Protein AF-A0A7X3UY37-F1 (afdb_monomer_lite)

Foldseek 3Di:
DPPPFDKDWDWDQDPVGTDTDAIARAPADALEWDDDPQWIWGFHADPQLQTKIFTAHSNNDGPDMDGLPPDQDAAPPPCNVCRVVSSNQFSHWYWDDLDDQKIWIGTFFQQKIWIAGVRGHTDDMDRPPPDDGWHWDQDPVRDIDTDADPVPQWHWDTWHWDDDPRQWIKIWTWTARPVVRDIDIWIWIARSVPRDTDDTDPFDWAFDDDDPQWTWTDTPPPGDTDTHDNDDPVVVPD

Radius of gyration: 18.58 Å; chains: 1; bounding box: 57×41×49 Å

pLDDT: mean 72.62, std 16.38, range [35.31, 95.31]

Structure (mmCIF, N/CA/C/O backbone):
data_AF-A0A7X3UY37-F1
#
_entry.id   AF-A0A7X3UY37-F1
#
loop_
_atom_site.group_PDB
_atom_site.id
_atom_site.type_symbol
_atom_site.label_atom_id
_atom_site.label_alt_id
_atom_site.label_comp_id
_atom_site.label_asym_id
_atom_site.label_entity_id
_atom_site.label_seq_id
_atom_site.pdbx_PDB_ins_code
_atom_site.Cartn_x
_atom_site.Cartn_y
_atom_site.Cartn_z
_atom_site.occupancy
_atom_site.B_iso_or_equiv
_atom_site.auth_seq_id
_atom_site.auth_comp_id
_atom_site.auth_asym_id
_atom_site.auth_atom_id
_atom_site.pdbx_PDB_model_num
ATOM 1 N N . MET A 1 1 ? 7.806 24.150 16.903 1.00 39.59 1 MET A N 1
ATOM 2 C CA . MET A 1 1 ? 6.587 24.214 16.072 1.00 39.59 1 MET A CA 1
ATOM 3 C C . MET A 1 1 ? 5.579 23.311 16.736 1.00 39.59 1 MET A C 1
ATOM 5 O O . MET A 1 1 ? 5.854 22.121 16.821 1.00 39.59 1 MET A O 1
ATOM 9 N N . ASP A 1 2 ? 4.496 23.879 17.262 1.00 36.31 2 AS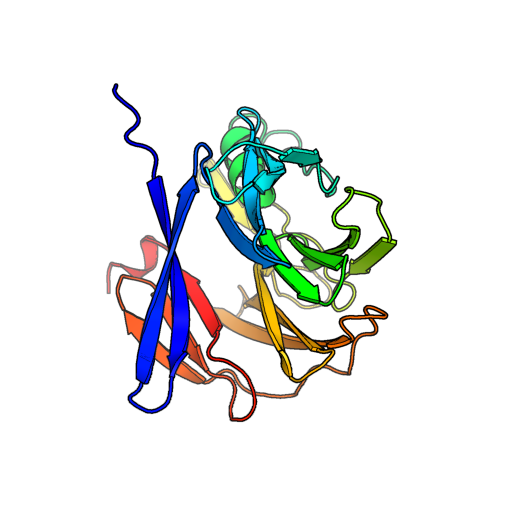P A N 1
ATOM 10 C CA . ASP A 1 2 ? 3.389 23.104 17.819 1.00 36.31 2 ASP A CA 1
ATOM 11 C C . ASP A 1 2 ? 2.799 22.221 16.722 1.00 36.31 2 ASP A C 1
ATOM 13 O O . ASP A 1 2 ? 2.166 22.700 15.779 1.00 36.31 2 ASP A O 1
ATOM 17 N N . ALA A 1 3 ? 3.064 20.921 16.816 1.00 43.22 3 ALA A N 1
ATOM 18 C CA . ALA A 1 3 ? 2.423 19.921 15.988 1.00 43.22 3 ALA A CA 1
ATOM 19 C C . ALA A 1 3 ? 0.993 19.757 16.506 1.00 43.22 3 ALA A C 1
ATOM 21 O O . ALA A 1 3 ? 0.723 18.900 17.343 1.00 43.22 3 ALA A O 1
ATOM 22 N N . ALA A 1 4 ? 0.071 20.605 16.043 1.00 57.66 4 ALA A N 1
ATOM 23 C CA . ALA A 1 4 ? -1.346 20.310 16.188 1.00 57.66 4 ALA A CA 1
ATOM 24 C C . ALA A 1 4 ? -1.568 18.907 15.608 1.00 57.66 4 ALA A C 1
ATOM 26 O O . ALA A 1 4 ? -1.305 18.682 14.422 1.00 57.66 4 ALA A O 1
ATOM 27 N N . ALA A 1 5 ? -1.956 17.956 16.463 1.00 64.00 5 ALA A N 1
ATOM 28 C CA . ALA A 1 5 ? -2.199 16.582 16.052 1.00 64.00 5 ALA A CA 1
ATOM 29 C C . ALA A 1 5 ? -3.138 16.598 14.841 1.00 64.00 5 ALA A C 1
ATOM 31 O O . ALA A 1 5 ? -4.211 17.212 14.879 1.00 64.00 5 ALA A O 1
ATOM 32 N N . ARG A 1 6 ? -2.709 15.970 13.742 1.00 76.44 6 ARG A N 1
ATOM 33 C CA . ARG A 1 6 ? -3.563 15.828 12.562 1.00 76.44 6 ARG A CA 1
ATOM 34 C C . ARG A 1 6 ? -4.739 14.949 12.955 1.00 76.44 6 ARG A C 1
ATOM 36 O O . ARG A 1 6 ? -4.571 14.044 13.762 1.00 76.44 6 ARG A O 1
ATOM 43 N N . LYS A 1 7 ? -5.924 15.219 12.418 1.00 84.38 7 LYS A N 1
ATOM 44 C CA . LYS A 1 7 ? -7.106 14.399 12.686 1.00 84.38 7 LYS A CA 1
ATOM 45 C C . LYS A 1 7 ? -7.543 13.700 11.409 1.00 84.38 7 LYS A C 1
ATOM 47 O O . LYS A 1 7 ? -7.623 14.345 10.366 1.00 84.38 7 LYS A O 1
ATOM 52 N N . THR A 1 8 ? -7.842 12.414 11.516 1.00 83.38 8 THR A N 1
ATOM 53 C CA . THR A 1 8 ? -8.526 11.637 10.477 1.00 83.38 8 THR A CA 1
ATOM 54 C C . THR A 1 8 ? -9.968 11.442 10.908 1.00 83.38 8 THR A C 1
ATOM 56 O O . THR A 1 8 ? -10.198 11.065 12.050 1.00 83.38 8 THR A O 1
ATOM 59 N N . ALA A 1 9 ? -10.933 11.688 10.026 1.00 83.44 9 ALA A N 1
ATOM 60 C CA . ALA A 1 9 ? -12.347 11.472 10.319 1.00 83.44 9 ALA A CA 1
ATOM 61 C C . ALA A 1 9 ? -12.861 10.188 9.658 1.00 83.44 9 ALA A C 1
ATOM 63 O O . ALA A 1 9 ? -12.530 9.903 8.508 1.00 83.44 9 ALA A O 1
ATOM 64 N N . GLU A 1 10 ? -13.675 9.441 10.396 1.00 81.56 10 GLU A N 1
ATOM 65 C CA . GLU A 1 10 ? -14.419 8.282 9.911 1.00 81.56 10 GLU A CA 1
ATOM 66 C C . GLU A 1 10 ? -15.838 8.703 9.537 1.00 81.56 10 GLU A C 1
ATOM 68 O O . GLU A 1 10 ? -16.490 9.453 10.272 1.00 81.56 10 GLU A O 1
ATOM 73 N N . PHE A 1 11 ? -16.309 8.186 8.404 1.00 83.12 11 PHE A N 1
ATOM 74 C CA . PHE A 1 11 ? -17.665 8.381 7.915 1.00 83.12 11 PHE A CA 1
ATOM 75 C C . PHE A 1 11 ? -18.288 7.028 7.582 1.00 83.12 11 PHE A C 1
ATOM 77 O O . PHE A 1 11 ? -17.604 6.144 7.064 1.00 83.12 11 PHE A O 1
ATOM 84 N N . ALA A 1 12 ? -19.584 6.893 7.839 1.00 78.56 12 ALA A N 1
ATOM 85 C CA . ALA A 1 12 ? -20.383 5.732 7.471 1.00 78.56 12 ALA A CA 1
ATOM 86 C C . ALA A 1 12 ? -21.484 6.147 6.491 1.00 78.56 12 ALA A C 1
ATOM 88 O O . ALA A 1 12 ? -21.872 7.313 6.438 1.00 78.56 12 ALA A O 1
ATOM 89 N N . LEU A 1 13 ? -21.978 5.200 5.696 1.00 78.62 13 LEU A N 1
ATOM 90 C CA . LEU A 1 13 ? -23.147 5.428 4.852 1.00 78.62 13 LEU A CA 1
ATOM 91 C C . LEU A 1 13 ? -24.415 5.178 5.684 1.00 78.62 13 LEU A C 1
ATOM 93 O O . LEU A 1 13 ? -24.677 4.038 6.062 1.00 78.62 13 LEU A O 1
ATOM 97 N N . GLY A 1 14 ? -25.161 6.240 5.977 1.00 81.56 14 GLY A N 1
ATOM 98 C CA . GLY A 1 14 ? -26.494 6.210 6.578 1.00 81.56 14 GLY A CA 1
ATOM 99 C C . GLY A 1 14 ? -27.611 6.285 5.531 1.00 81.56 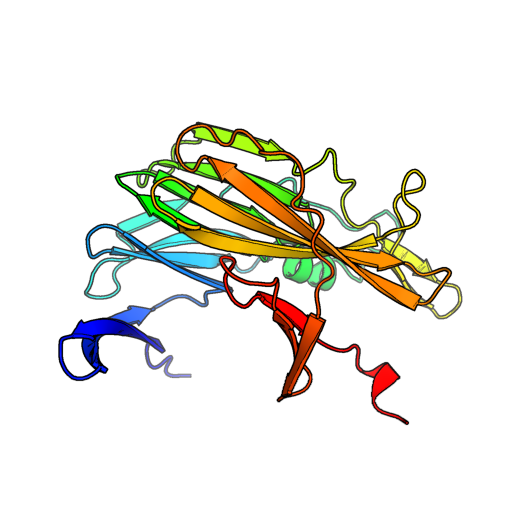14 GLY A C 1
ATOM 100 O O . GLY A 1 14 ? -27.356 6.270 4.324 1.00 81.56 14 GLY A O 1
ATOM 101 N N . GLU A 1 15 ? -28.862 6.374 5.990 1.00 85.94 15 GLU A N 1
ATOM 102 C CA . GLU A 1 15 ? -30.048 6.405 5.114 1.00 85.94 15 GLU A CA 1
ATOM 103 C C . GLU A 1 15 ? -30.097 7.660 4.227 1.00 85.94 15 GLU A C 1
ATOM 105 O O . GLU A 1 15 ? -30.518 7.588 3.072 1.00 85.94 15 GLU A O 1
ATOM 110 N N . GLU A 1 16 ? -29.628 8.801 4.742 1.00 86.88 16 GLU A N 1
ATOM 111 C CA . GLU A 1 16 ? -29.648 10.091 4.037 1.00 86.88 16 GLU A CA 1
ATOM 112 C C . GLU A 1 16 ? -28.309 10.447 3.364 1.00 86.88 16 GLU A C 1
ATOM 114 O O . GLU A 1 16 ? -28.210 11.462 2.669 1.00 86.88 16 GLU A O 1
ATOM 119 N N . GLY A 1 17 ? -27.270 9.620 3.526 1.00 85.88 17 GLY A N 1
ATOM 120 C CA . GLY A 1 17 ? -25.960 9.832 2.908 1.00 85.88 17 GLY A CA 1
ATOM 121 C C . GLY A 1 17 ? -24.779 9.526 3.825 1.00 85.88 17 GLY A C 1
ATOM 122 O O . GLY A 1 17 ? -24.854 8.676 4.702 1.00 85.88 17 GLY A O 1
ATOM 123 N N . LEU A 1 18 ? -23.643 10.185 3.580 1.00 84.06 18 LEU A N 1
ATOM 124 C CA . LEU A 1 18 ? -22.434 10.033 4.396 1.00 84.06 18 LEU A CA 1
ATOM 125 C C . LEU A 1 18 ? -22.587 10.770 5.730 1.00 84.06 18 LEU A C 1
ATOM 127 O O . LEU A 1 18 ? -22.703 11.995 5.758 1.00 84.06 18 LEU A O 1
ATOM 131 N N . GLU A 1 19 ? -22.513 10.027 6.825 1.00 85.88 19 GLU A N 1
ATOM 132 C CA . GLU A 1 19 ? -22.625 10.529 8.189 1.00 85.88 19 GLU A CA 1
ATOM 133 C C . GLU A 1 19 ? -21.270 10.489 8.889 1.00 85.88 19 GLU A C 1
ATOM 135 O O . GLU A 1 19 ? -20.496 9.539 8.753 1.00 85.88 19 GLU A O 1
ATOM 140 N N . PHE A 1 20 ? -20.971 11.543 9.645 1.00 88.75 20 PHE A N 1
ATOM 141 C CA . PHE A 1 20 ? -19.779 11.589 10.480 1.00 88.75 20 PHE A CA 1
ATOM 142 C C . PHE A 1 20 ? -19.915 10.610 11.648 1.00 88.75 20 PHE A C 1
ATOM 144 O O . PHE A 1 20 ? -20.880 10.687 12.405 1.00 88.75 20 PHE A O 1
ATOM 151 N N . VAL A 1 21 ? -18.913 9.749 11.830 1.00 87.88 21 VAL A N 1
ATOM 152 C CA . VAL A 1 21 ? -18.865 8.795 12.946 1.00 87.88 21 VAL A CA 1
ATOM 153 C C . VAL A 1 21 ? -17.992 9.347 14.068 1.00 87.88 21 VAL A C 1
ATOM 155 O O . VAL A 1 21 ? -18.463 9.550 15.185 1.00 87.88 21 VAL A O 1
ATOM 158 N N . ARG A 1 22 ? -16.707 9.602 13.785 1.00 86.88 22 ARG A N 1
ATOM 159 C CA . ARG A 1 22 ? -15.723 10.066 14.781 1.00 86.88 22 ARG A CA 1
ATOM 160 C C . ARG A 1 22 ? -14.450 10.614 14.144 1.00 86.88 22 ARG A C 1
ATOM 162 O O . ARG A 1 22 ? -14.293 10.623 12.926 1.00 86.88 22 ARG A O 1
ATOM 169 N N . SER A 1 23 ? -13.519 11.088 14.974 1.00 88.62 23 SER A N 1
ATOM 170 C CA . SER A 1 23 ? -12.185 11.526 14.549 1.00 88.62 23 SER A CA 1
ATOM 171 C C . SER A 1 23 ? -11.080 10.915 15.401 1.00 88.62 23 SER A C 1
ATOM 173 O O . SER A 1 23 ? -11.177 10.913 16.621 1.00 88.62 23 SER A O 1
ATOM 175 N N . PHE A 1 24 ? -10.001 10.508 14.743 1.00 87.06 24 PHE A N 1
ATOM 176 C CA . PHE A 1 24 ? -8.791 9.947 15.326 1.00 87.06 24 PHE A CA 1
ATOM 177 C C . PHE A 1 24 ? -7.679 10.997 15.338 1.00 87.06 24 PHE A C 1
ATOM 179 O O . PHE A 1 24 ? -7.336 11.525 14.272 1.00 87.06 24 PHE A O 1
ATOM 186 N N . PRO A 1 25 ? -7.083 11.314 16.495 1.00 89.81 25 PRO A N 1
ATOM 187 C CA . PRO A 1 25 ? -5.817 12.028 16.548 1.00 89.81 25 PRO A CA 1
ATOM 188 C C . PRO A 1 25 ? -4.705 11.152 15.954 1.00 89.81 25 PRO A C 1
ATOM 190 O O . PRO A 1 25 ? -4.548 9.992 16.316 1.00 89.81 25 PRO A O 1
ATOM 193 N N . VAL A 1 26 ? -3.917 11.704 15.036 1.00 86.06 26 VAL A N 1
ATOM 194 C CA . VAL A 1 26 ? -2.823 11.000 14.364 1.00 86.06 26 VAL A CA 1
ATOM 195 C C . VAL A 1 26 ? -1.505 11.684 14.732 1.00 86.06 26 VAL A C 1
ATOM 197 O O . VAL A 1 26 ? -1.210 12.768 14.213 1.00 86.06 26 VAL A O 1
ATOM 200 N N . PRO A 1 27 ? -0.694 11.081 15.624 1.00 84.38 27 PRO A N 1
ATOM 201 C CA . PRO A 1 27 ? 0.573 11.665 16.064 1.00 84.38 27 PRO A CA 1
ATOM 202 C C . PRO A 1 27 ? 1.712 11.458 15.052 1.00 84.38 27 PRO A C 1
ATOM 204 O O . PRO A 1 27 ? 2.803 11.994 15.232 1.00 84.38 27 PRO A O 1
ATOM 207 N N . VAL A 1 28 ? 1.475 10.680 13.990 1.00 84.38 28 VAL A N 1
ATOM 208 C CA . VAL A 1 28 ? 2.471 10.299 12.980 1.00 84.38 28 VAL A CA 1
ATOM 209 C C . VAL A 1 28 ? 2.103 10.813 11.590 1.00 84.38 28 VAL A C 1
ATOM 211 O O . VAL A 1 28 ? 0.938 11.028 11.260 1.00 84.38 28 VAL A O 1
ATOM 214 N N . TYR A 1 29 ? 3.109 11.000 10.736 1.00 82.19 29 TYR A N 1
ATOM 215 C CA . TYR A 1 29 ? 2.870 11.250 9.318 1.00 82.19 29 TYR A CA 1
ATOM 216 C C . TYR A 1 29 ? 2.629 9.917 8.597 1.00 82.19 29 TYR A C 1
ATOM 218 O O . TYR A 1 29 ? 3.516 9.066 8.554 1.00 82.19 29 TYR A O 1
ATOM 226 N N . GLY A 1 30 ? 1.436 9.749 8.028 1.00 81.62 30 GLY A N 1
ATOM 227 C CA . GLY A 1 30 ? 1.063 8.587 7.222 1.00 81.62 30 GLY A CA 1
ATOM 228 C C . GLY A 1 30 ? 1.176 8.845 5.720 1.00 81.62 30 GLY A C 1
ATOM 229 O O . GLY A 1 30 ? 0.916 9.954 5.250 1.00 81.62 30 GLY A O 1
ATOM 230 N N . SER A 1 31 ? 1.548 7.807 4.978 1.00 81.38 31 SER A N 1
ATOM 231 C CA . SER A 1 31 ? 1.369 7.705 3.526 1.00 81.38 31 SER A CA 1
ATOM 232 C C . SER A 1 31 ? -0.002 7.136 3.156 1.00 81.38 31 SER A C 1
ATOM 234 O O . SER A 1 31 ? -0.581 7.586 2.172 1.00 81.38 31 SER A O 1
ATOM 236 N N . ASP A 1 32 ? -0.537 6.233 3.982 1.00 88.12 32 ASP A N 1
ATOM 237 C CA . ASP A 1 32 ? -1.862 5.641 3.809 1.00 88.12 32 ASP A CA 1
ATOM 238 C C . ASP A 1 32 ? -2.445 5.170 5.154 1.00 88.12 32 ASP A C 1
ATOM 240 O O . ASP A 1 32 ? -1.719 5.104 6.156 1.00 88.12 32 ASP A O 1
ATOM 244 N N . MET A 1 33 ? -3.746 4.872 5.200 1.00 91.25 33 MET A N 1
ATOM 245 C CA . MET A 1 33 ? -4.435 4.436 6.418 1.00 91.25 33 MET A CA 1
ATOM 246 C C . MET A 1 33 ? -5.690 3.595 6.158 1.00 91.25 33 MET A C 1
ATOM 248 O O . MET A 1 33 ? -6.371 3.766 5.152 1.00 91.25 33 MET A O 1
ATOM 252 N N . CYS A 1 34 ? -6.044 2.743 7.120 1.00 90.38 34 CYS A N 1
ATOM 253 C CA . CYS A 1 34 ? -7.314 2.017 7.143 1.00 90.38 34 CYS A CA 1
ATOM 254 C C . CYS A 1 34 ? -7.839 1.851 8.576 1.00 90.38 34 CYS A C 1
ATOM 256 O O . CYS A 1 34 ? -7.112 2.069 9.546 1.00 90.38 34 CYS A O 1
ATOM 258 N N . LEU A 1 35 ? -9.112 1.478 8.709 1.00 88.94 35 LEU A N 1
ATOM 259 C CA . LEU A 1 35 ? -9.764 1.231 9.995 1.00 88.94 35 LEU A CA 1
ATOM 260 C C . LEU A 1 35 ? -10.018 -0.267 10.182 1.00 88.94 35 LEU A C 1
ATOM 262 O O . LEU A 1 35 ? -10.554 -0.913 9.283 1.00 88.94 35 LEU A O 1
ATOM 266 N N . SER A 1 36 ? -9.644 -0.799 11.347 1.00 87.06 36 SER A N 1
ATOM 267 C CA . SER A 1 36 ? -9.874 -2.195 11.742 1.00 87.06 36 SER A CA 1
ATOM 268 C C . SER A 1 36 ? -10.356 -2.232 13.184 1.00 87.06 36 SER A C 1
ATOM 270 O O . SER A 1 36 ? -9.619 -1.817 14.076 1.00 87.06 36 SER A O 1
ATOM 272 N N . ASP A 1 37 ? -11.576 -2.710 13.423 1.00 84.06 37 ASP A N 1
ATOM 273 C CA . ASP A 1 37 ? -12.144 -2.907 14.767 1.00 84.06 37 ASP A CA 1
ATOM 274 C C . ASP A 1 37 ? -11.979 -1.694 15.703 1.00 84.06 37 ASP A C 1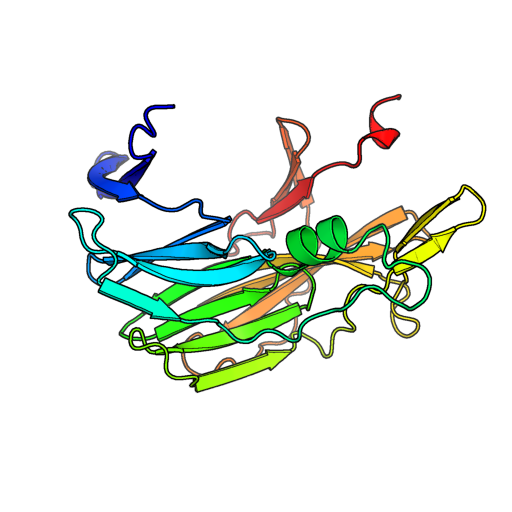
ATOM 276 O O . ASP A 1 37 ? -11.534 -1.803 16.845 1.00 84.06 37 ASP A O 1
ATOM 280 N N . GLY A 1 38 ? -12.287 -0.502 15.187 1.00 83.44 38 GLY A N 1
ATOM 281 C CA . GLY A 1 38 ? -12.175 0.759 15.929 1.00 83.44 38 GLY A CA 1
ATOM 282 C C . GLY A 1 38 ? -10.752 1.278 16.133 1.00 83.44 38 GLY A C 1
ATOM 283 O O . GLY A 1 38 ? -10.564 2.310 16.767 1.00 83.44 38 GLY A O 1
ATOM 284 N N . ARG A 1 39 ? -9.746 0.617 15.562 1.00 90.62 39 ARG A N 1
ATOM 285 C CA . ARG A 1 39 ? -8.355 1.073 15.563 1.00 90.62 39 ARG A CA 1
ATOM 286 C C . ARG A 1 39 ? -7.999 1.685 14.222 1.00 90.62 39 ARG A C 1
ATOM 288 O O . ARG A 1 39 ? -8.362 1.158 13.168 1.00 90.62 39 ARG A O 1
ATOM 295 N N . LEU A 1 40 ? -7.232 2.769 14.268 1.00 92.88 40 LEU A N 1
ATOM 296 C CA . LEU A 1 40 ? -6.671 3.379 13.071 1.00 92.88 40 LEU A CA 1
ATOM 297 C C . LEU A 1 40 ? -5.306 2.761 12.780 1.00 92.88 40 LEU A C 1
ATOM 299 O O . LEU A 1 40 ? -4.379 2.856 13.584 1.00 92.88 40 LEU A O 1
ATOM 303 N N . VAL A 1 41 ? -5.174 2.148 11.612 1.00 94.56 41 VAL A N 1
ATOM 304 C CA . VAL A 1 41 ? -3.905 1.642 11.097 1.00 94.56 41 VAL A CA 1
ATOM 305 C C . VAL A 1 41 ? -3.332 2.684 10.152 1.00 94.56 41 VAL A C 1
ATOM 307 O O . VAL A 1 41 ? -3.993 3.093 9.202 1.00 94.56 41 VAL A O 1
ATOM 310 N N . VAL A 1 42 ? -2.098 3.110 10.399 1.00 93.25 42 VAL A N 1
ATOM 311 C CA . VAL A 1 42 ? -1.392 4.104 9.589 1.00 93.25 42 VAL A CA 1
ATOM 312 C C . VAL A 1 42 ? -0.099 3.501 9.070 1.00 93.25 42 VAL A C 1
ATOM 314 O O . VAL A 1 42 ? 0.749 3.071 9.851 1.00 93.25 42 VAL A O 1
ATOM 317 N N . LEU A 1 43 ? 0.088 3.517 7.753 1.00 92.62 43 LEU A N 1
ATOM 318 C CA . LEU A 1 43 ? 1.375 3.225 7.136 1.00 92.62 43 LEU A CA 1
ATOM 319 C C . LEU A 1 43 ? 2.166 4.525 7.018 1.00 92.62 43 LEU A C 1
ATOM 321 O O . LEU A 1 43 ? 1.903 5.349 6.140 1.00 92.62 43 LEU A O 1
ATOM 325 N N . GLY A 1 44 ? 3.117 4.724 7.921 1.00 88.75 44 GLY A N 1
ATOM 326 C CA . GLY A 1 44 ? 4.017 5.869 7.942 1.00 88.75 44 GLY A CA 1
ATOM 327 C C . GLY A 1 44 ? 5.441 5.513 7.528 1.00 88.75 44 GLY A C 1
ATOM 328 O O . GLY A 1 44 ? 5.721 4.436 7.005 1.00 88.75 44 GLY A O 1
ATOM 329 N N . GLN A 1 45 ? 6.350 6.447 7.790 1.00 82.94 45 GLN A N 1
ATOM 330 C CA . GLN A 1 45 ? 7.789 6.266 7.627 1.00 82.94 45 GLN A CA 1
ATOM 331 C C . GLN A 1 45 ? 8.499 6.791 8.870 1.00 82.94 45 GLN A C 1
ATOM 333 O O . GLN A 1 45 ? 8.131 7.844 9.400 1.00 82.94 45 GLN A O 1
ATOM 338 N N . VAL A 1 46 ? 9.535 6.085 9.313 1.00 82.75 46 VAL A N 1
ATOM 339 C CA . VAL A 1 46 ? 10.494 6.628 10.283 1.00 82.75 46 VAL A CA 1
ATOM 340 C C . VAL A 1 46 ? 11.519 7.527 9.574 1.00 82.75 46 VAL A C 1
ATOM 342 O O . VAL A 1 46 ? 11.523 7.656 8.350 1.00 82.75 46 VAL A O 1
ATOM 345 N N . SER A 1 47 ? 12.384 8.198 10.338 1.00 76.44 47 SER A N 1
ATOM 346 C CA . SER A 1 47 ? 13.284 9.248 9.831 1.00 76.44 47 SER A CA 1
ATOM 347 C C . SER A 1 47 ? 14.273 8.792 8.753 1.00 76.44 47 SER A C 1
ATOM 349 O O . SER A 1 47 ? 14.704 9.616 7.949 1.00 76.44 47 SER A O 1
ATOM 351 N N . ASP A 1 48 ? 14.622 7.505 8.713 1.00 73.81 48 ASP A N 1
ATOM 352 C CA . ASP A 1 48 ? 15.502 6.924 7.693 1.00 73.81 48 ASP A CA 1
ATOM 353 C C . ASP A 1 48 ? 14.758 6.513 6.404 1.00 73.81 48 ASP A C 1
ATOM 355 O O . ASP A 1 48 ? 15.373 6.006 5.465 1.00 73.81 48 ASP A O 1
ATOM 359 N N . GLY A 1 49 ? 13.444 6.761 6.337 1.00 75.69 49 GLY A N 1
ATOM 360 C CA . GLY A 1 49 ? 12.572 6.415 5.214 1.00 75.69 49 GLY A CA 1
ATOM 361 C C . GLY A 1 49 ? 12.043 4.981 5.244 1.00 75.69 49 GLY A C 1
ATOM 362 O O . GLY A 1 49 ? 11.299 4.600 4.340 1.00 75.69 49 GLY A O 1
ATOM 363 N N . THR A 1 50 ? 12.385 4.190 6.264 1.00 82.12 50 THR A N 1
ATOM 364 C CA . THR A 1 50 ? 11.855 2.833 6.429 1.00 82.12 50 THR A CA 1
ATOM 365 C C . THR A 1 50 ? 10.339 2.893 6.667 1.00 82.12 50 THR A C 1
ATOM 367 O O . THR A 1 50 ? 9.892 3.655 7.534 1.00 82.12 50 THR A O 1
ATOM 370 N N . PRO A 1 51 ? 9.528 2.127 5.908 1.00 87.38 51 PRO A N 1
ATOM 371 C CA . PRO A 1 51 ? 8.090 2.063 6.132 1.00 87.38 51 PRO A CA 1
ATOM 372 C C . PRO A 1 51 ? 7.803 1.474 7.512 1.00 87.38 51 PRO A C 1
ATOM 374 O O . PRO A 1 51 ? 8.411 0.483 7.903 1.00 87.38 51 PRO A O 1
ATOM 377 N N . GLN A 1 52 ? 6.847 2.054 8.229 1.00 92.31 52 GLN A N 1
ATOM 378 C CA . GLN A 1 52 ? 6.440 1.594 9.553 1.00 92.31 52 GLN A CA 1
ATOM 379 C C . GLN A 1 52 ? 4.919 1.582 9.637 1.00 92.31 52 GLN A C 1
ATOM 381 O O . GLN A 1 52 ? 4.259 2.563 9.294 1.00 92.31 52 GLN A O 1
ATOM 386 N N . VAL A 1 53 ? 4.358 0.480 10.118 1.00 94.88 53 VAL A N 1
ATOM 387 C CA . VAL A 1 53 ? 2.934 0.377 10.434 1.00 94.88 53 VAL A CA 1
ATOM 388 C C . VAL A 1 53 ? 2.731 0.823 11.868 1.00 94.88 53 VAL A C 1
ATOM 390 O O . VAL A 1 53 ? 3.424 0.341 12.760 1.00 94.88 53 VAL A O 1
ATOM 393 N N . TYR A 1 54 ? 1.767 1.705 12.094 1.00 94.88 54 TYR A N 1
ATOM 394 C CA . TYR A 1 54 ? 1.319 2.135 13.412 1.00 94.88 54 TYR A CA 1
ATOM 395 C C . TYR A 1 54 ? -0.138 1.731 13.592 1.00 94.88 54 TYR A C 1
ATOM 397 O O . TYR A 1 54 ? -0.969 2.030 12.740 1.00 94.88 54 TYR A O 1
ATOM 405 N N . ILE A 1 55 ? -0.451 1.074 14.704 1.00 95.06 55 ILE A N 1
ATOM 406 C CA . ILE A 1 55 ? -1.824 0.788 15.119 1.00 95.06 55 ILE A CA 1
ATOM 407 C C . ILE A 1 55 ? -2.131 1.714 16.284 1.00 95.06 55 ILE A C 1
ATOM 409 O O . ILE A 1 55 ? -1.470 1.650 17.324 1.00 95.06 55 ILE A O 1
ATOM 413 N N . LEU A 1 56 ? -3.105 2.591 16.075 1.00 93.88 56 LEU A N 1
ATOM 414 C CA . LEU A 1 56 ? -3.476 3.654 16.992 1.00 93.88 56 LEU A CA 1
ATOM 415 C C . LEU A 1 56 ? -4.800 3.332 17.688 1.00 93.88 56 LEU A C 1
ATOM 417 O O . LEU A 1 56 ? -5.708 2.759 17.076 1.00 93.88 56 LEU A O 1
ATOM 421 N N . SER A 1 57 ? -4.909 3.724 18.956 1.00 92.38 57 SER A N 1
ATOM 422 C CA . SER A 1 57 ? -6.187 3.768 19.667 1.00 92.38 57 SER A CA 1
ATOM 423 C C . SER A 1 57 ? -7.076 4.899 19.137 1.00 92.38 57 SER A C 1
ATOM 425 O O . SER A 1 57 ? -6.644 5.728 18.330 1.00 92.38 57 SER A O 1
ATOM 427 N N . GLU A 1 58 ? -8.319 4.962 19.609 1.00 88.88 58 GLU A N 1
ATOM 428 C CA . GLU A 1 58 ? -9.251 6.047 19.273 1.00 88.88 58 GLU A CA 1
ATOM 429 C C . GLU A 1 58 ? -8.753 7.411 19.775 1.00 88.88 58 GLU A C 1
ATOM 431 O O . GLU A 1 58 ? -8.973 8.442 19.140 1.00 88.88 58 GLU A O 1
ATOM 436 N N . GLU A 1 59 ? -7.998 7.411 20.872 1.00 90.31 59 GLU A N 1
ATOM 437 C CA . GLU A 1 59 ? -7.355 8.581 21.471 1.00 90.31 59 GLU A CA 1
ATOM 438 C C . GLU A 1 59 ? -6.063 8.989 20.741 1.00 90.31 59 GLU A C 1
ATOM 440 O O . GLU A 1 59 ? -5.481 10.033 21.042 1.00 90.31 59 GLU A O 1
ATOM 445 N N . GLY A 1 60 ? -5.623 8.196 19.759 1.00 88.94 60 GLY A N 1
ATOM 446 C CA . GLY A 1 60 ? -4.411 8.440 18.984 1.00 88.94 60 GLY A CA 1
ATOM 447 C C . GLY A 1 60 ? -3.128 7.934 19.640 1.00 88.94 60 GLY A C 1
ATOM 448 O O . GLY A 1 60 ? -2.039 8.313 19.207 1.00 88.94 60 GLY A O 1
ATOM 449 N N . GLU A 1 61 ? -3.219 7.086 20.667 1.00 92.44 61 GLU A N 1
ATOM 450 C CA . GLU A 1 61 ? -2.043 6.459 21.270 1.00 92.44 61 GLU A CA 1
ATOM 451 C C . GLU A 1 61 ? -1.520 5.327 20.382 1.00 92.44 61 GLU A C 1
ATOM 453 O O . GLU A 1 61 ? -2.292 4.521 19.864 1.00 92.44 61 GLU A O 1
ATOM 458 N N . VAL A 1 62 ? -0.197 5.235 20.214 1.00 93.38 62 VAL A N 1
ATOM 459 C CA . VAL A 1 62 ? 0.420 4.116 19.488 1.00 93.38 62 VAL A CA 1
ATOM 460 C C . VAL A 1 62 ? 0.343 2.864 20.358 1.00 93.38 62 VAL A C 1
ATOM 462 O O . VAL A 1 62 ? 1.152 2.681 21.264 1.00 93.38 62 VAL A O 1
ATOM 465 N N . ILE A 1 63 ? -0.605 1.981 20.048 1.00 94.56 63 ILE A N 1
ATOM 466 C CA . ILE A 1 63 ? -0.758 0.677 20.708 1.00 94.56 63 ILE A CA 1
ATOM 467 C C . ILE A 1 63 ? 0.390 -0.244 20.292 1.00 94.56 63 ILE A C 1
ATOM 469 O O . ILE A 1 63 ? 0.951 -0.985 21.099 1.00 94.56 63 ILE A O 1
ATOM 473 N N . ARG A 1 64 ? 0.722 -0.222 18.999 1.00 93.75 64 ARG A N 1
ATOM 474 C CA . ARG A 1 64 ? 1.730 -1.094 18.403 1.00 93.75 64 ARG A CA 1
ATOM 475 C C . ARG A 1 64 ? 2.329 -0.448 17.169 1.00 93.75 64 ARG A C 1
ATOM 477 O O . ARG A 1 64 ? 1.675 0.330 16.476 1.00 93.75 64 ARG A O 1
ATOM 484 N N . SER A 1 65 ? 3.562 -0.830 16.861 1.00 94.75 65 SER A N 1
ATOM 485 C CA . SER A 1 65 ? 4.129 -0.587 15.543 1.00 94.75 65 SER A CA 1
ATOM 486 C C . SER A 1 65 ? 5.029 -1.736 15.101 1.00 94.75 65 SER A C 1
ATOM 488 O O . SER A 1 65 ? 5.595 -2.427 15.949 1.00 94.75 65 SER A O 1
ATOM 490 N N . PHE A 1 66 ? 5.143 -1.949 13.794 1.00 95.31 66 PHE A N 1
ATOM 491 C CA . PHE A 1 66 ? 6.052 -2.935 13.210 1.00 95.31 66 PHE A CA 1
ATOM 492 C C . PHE A 1 66 ? 6.519 -2.511 11.810 1.00 95.31 66 PHE A C 1
ATOM 494 O O . PHE A 1 66 ? 5.824 -1.781 11.100 1.00 95.31 66 PHE A O 1
ATOM 501 N N . GLU A 1 67 ? 7.706 -2.975 11.417 1.00 93.00 67 GLU A N 1
ATOM 502 C CA . GLU A 1 67 ? 8.238 -2.793 10.064 1.00 93.00 67 GLU A CA 1
ATOM 503 C C . GLU A 1 67 ? 7.658 -3.901 9.161 1.00 93.00 67 GLU A C 1
ATOM 505 O O . GLU A 1 67 ? 7.810 -5.080 9.485 1.00 93.00 67 GLU A O 1
ATOM 510 N N . PRO A 1 68 ? 7.029 -3.586 8.011 1.00 90.19 68 PRO A N 1
ATOM 511 C CA . PRO A 1 68 ? 6.518 -4.600 7.083 1.00 90.19 68 PRO A CA 1
ATOM 512 C C . PRO A 1 68 ? 7.647 -5.353 6.350 1.00 90.19 68 PRO A C 1
ATOM 514 O O . PRO A 1 68 ? 7.402 -6.309 5.616 1.00 90.19 68 PRO A O 1
ATOM 517 N N . GLY A 1 69 ? 8.899 -4.921 6.523 1.00 85.81 69 GLY A N 1
ATOM 518 C CA . GLY A 1 69 ? 10.109 -5.623 6.100 1.00 85.81 69 GLY A CA 1
ATOM 519 C C . GLY A 1 69 ? 10.312 -5.698 4.590 1.00 85.81 69 GLY A C 1
ATOM 520 O O . GLY A 1 69 ? 10.958 -6.640 4.123 1.00 85.81 69 GLY A O 1
ATOM 521 N N . PHE A 1 70 ? 9.716 -4.786 3.812 1.00 81.12 70 PHE A N 1
ATOM 522 C CA . PHE A 1 70 ? 9.905 -4.769 2.362 1.00 81.12 70 PHE A CA 1
ATOM 523 C C . PHE A 1 70 ? 11.399 -4.733 2.009 1.00 81.12 70 PHE A C 1
ATOM 525 O O . PHE A 1 70 ? 12.171 -4.073 2.712 1.00 81.12 70 PHE A O 1
ATOM 532 N N . PRO A 1 71 ? 11.824 -5.409 0.925 1.00 74.00 71 PRO A N 1
ATOM 533 C CA . PRO A 1 71 ? 13.211 -5.375 0.487 1.00 74.00 71 PRO A CA 1
ATOM 534 C C . PRO A 1 71 ? 13.715 -3.936 0.374 1.00 74.00 71 PRO A C 1
ATOM 536 O O . PRO A 1 71 ? 13.191 -3.135 -0.405 1.00 74.00 71 PRO A O 1
ATOM 539 N N . ARG A 1 72 ? 14.743 -3.599 1.160 1.00 68.25 72 ARG A N 1
ATOM 540 C CA . ARG A 1 72 ? 15.379 -2.285 1.070 1.00 68.25 72 ARG A CA 1
ATOM 541 C C . ARG A 1 72 ? 16.078 -2.184 -0.276 1.00 68.25 72 ARG A C 1
ATOM 543 O O . ARG A 1 72 ? 17.049 -2.894 -0.533 1.00 68.25 72 ARG A O 1
ATOM 550 N N . GLN A 1 73 ? 15.611 -1.275 -1.122 1.00 64.94 73 GLN A N 1
ATOM 551 C CA . GLN A 1 73 ? 16.351 -0.906 -2.317 1.00 64.94 73 GLN A CA 1
ATOM 552 C C . GLN A 1 73 ? 17.367 0.167 -1.973 1.00 64.94 73 GLN A C 1
ATOM 554 O O . GLN A 1 73 ? 17.038 1.339 -1.783 1.00 64.94 73 GLN A O 1
ATOM 559 N N . LEU A 1 74 ? 18.623 -0.258 -1.877 1.00 67.25 74 LEU A N 1
ATOM 560 C CA . LEU A 1 74 ? 19.732 0.676 -1.830 1.00 67.25 74 LEU A CA 1
ATOM 561 C C . LEU A 1 74 ? 19.892 1.334 -3.205 1.00 67.25 74 LEU A C 1
ATOM 563 O O . LEU A 1 74 ? 19.673 0.673 -4.226 1.00 67.25 74 LEU A O 1
ATOM 567 N N . PRO A 1 75 ? 20.296 2.616 -3.254 1.00 68.06 75 PRO A N 1
ATOM 568 C CA . PRO A 1 75 ? 20.692 3.223 -4.511 1.00 68.06 75 PRO A CA 1
ATOM 569 C C . PRO A 1 75 ? 21.765 2.349 -5.181 1.00 68.06 75 PRO A C 1
ATOM 571 O O . PRO A 1 75 ? 22.697 1.902 -4.502 1.00 68.06 75 PRO A O 1
ATOM 574 N N . PRO A 1 76 ? 21.666 2.106 -6.498 1.00 69.69 76 PRO A N 1
ATOM 575 C CA . PRO A 1 76 ? 22.745 1.478 -7.246 1.00 69.69 76 PRO A CA 1
ATOM 576 C C . PRO A 1 76 ? 24.072 2.215 -7.033 1.00 69.69 76 PRO A C 1
ATOM 578 O O . PRO A 1 76 ? 24.089 3.424 -6.783 1.00 69.69 76 PRO A O 1
ATOM 581 N N . ARG A 1 77 ? 25.192 1.493 -7.168 1.00 71.12 77 ARG A N 1
ATOM 582 C CA . ARG A 1 77 ? 26.534 2.090 -7.065 1.00 71.12 77 ARG A CA 1
ATOM 583 C C . ARG A 1 77 ? 26.656 3.309 -7.984 1.00 71.12 77 ARG A C 1
ATOM 585 O O . ARG A 1 77 ? 26.308 3.229 -9.161 1.00 71.12 77 ARG A O 1
ATOM 592 N N . GLY A 1 78 ? 27.166 4.417 -7.455 1.00 70.19 78 GLY A N 1
ATOM 593 C CA . GLY A 1 78 ? 27.293 5.693 -8.169 1.00 70.19 78 GLY A CA 1
ATOM 594 C C . GLY A 1 78 ? 26.061 6.604 -8.087 1.00 70.19 78 GLY A C 1
ATOM 595 O O . GLY A 1 78 ? 26.095 7.719 -8.615 1.00 70.19 78 GLY A O 1
ATOM 596 N N . LEU A 1 79 ? 24.984 6.166 -7.423 1.00 74.56 79 LEU A N 1
ATOM 597 C CA . LEU A 1 79 ? 23.772 6.950 -7.161 1.00 74.56 79 LEU A CA 1
ATOM 598 C C . LEU A 1 79 ? 23.553 7.247 -5.667 1.00 74.56 79 LEU A C 1
ATOM 600 O O . LEU A 1 79 ? 22.469 7.679 -5.277 1.00 74.56 79 LEU A O 1
ATOM 604 N N . GLU A 1 80 ? 24.571 7.087 -4.820 1.00 81.00 80 GLU A N 1
ATOM 605 C CA . GLU A 1 80 ? 24.485 7.254 -3.361 1.00 81.00 80 GLU A CA 1
ATOM 606 C C . GLU A 1 80 ? 24.038 8.668 -2.963 1.00 81.00 80 GLU A C 1
ATOM 608 O O . GLU A 1 80 ? 23.293 8.846 -2.002 1.00 81.00 80 GLU A O 1
ATOM 613 N N . ARG A 1 81 ? 24.401 9.681 -3.762 1.00 78.81 81 ARG A N 1
ATOM 614 C CA . ARG A 1 81 ? 23.954 11.075 -3.578 1.00 78.81 81 ARG A CA 1
ATOM 615 C C . ARG A 1 81 ? 22.432 11.255 -3.650 1.00 78.81 81 ARG A C 1
ATOM 617 O O . ARG A 1 81 ? 21.919 12.280 -3.216 1.00 78.81 81 ARG A O 1
ATOM 624 N N . PHE A 1 82 ? 21.712 10.276 -4.194 1.00 73.81 82 PHE A N 1
ATOM 625 C CA . PHE A 1 82 ? 20.256 10.268 -4.296 1.00 73.81 82 PHE A CA 1
ATOM 626 C C . PHE A 1 82 ? 19.593 9.357 -3.250 1.00 73.81 82 PHE A C 1
ATOM 628 O O . PHE A 1 82 ? 18.384 9.159 -3.320 1.00 73.81 82 PHE A O 1
ATOM 635 N N . ALA A 1 83 ? 20.327 8.817 -2.266 1.00 73.19 83 ALA A N 1
ATOM 636 C CA . ALA A 1 83 ? 19.807 7.854 -1.286 1.00 73.19 83 ALA A CA 1
ATOM 637 C C . ALA A 1 83 ? 18.485 8.286 -0.623 1.00 73.19 83 ALA A C 1
ATOM 639 O O . ALA A 1 83 ? 17.570 7.478 -0.503 1.00 73.19 83 ALA A O 1
ATOM 640 N N . ALA A 1 84 ? 18.336 9.569 -0.275 1.00 70.12 84 ALA A N 1
ATOM 641 C CA . ALA A 1 84 ? 17.097 10.100 0.304 1.00 70.12 84 ALA A CA 1
ATOM 642 C C . ALA A 1 84 ? 15.892 10.032 -0.661 1.00 70.12 84 ALA A C 1
ATOM 644 O O . ALA A 1 84 ? 14.765 9.761 -0.241 1.00 70.12 84 ALA A O 1
ATOM 645 N N . PHE A 1 85 ? 16.114 10.233 -1.966 1.00 70.25 85 PHE A N 1
ATOM 646 C CA . PHE A 1 85 ? 15.081 10.039 -2.988 1.00 70.25 85 PHE A CA 1
ATOM 647 C C . PHE A 1 85 ? 14.668 8.565 -3.069 1.00 70.25 85 PHE A C 1
ATOM 649 O O . PHE A 1 85 ? 13.478 8.264 -3.119 1.00 70.25 85 PHE A O 1
ATOM 656 N N . PHE A 1 86 ? 15.624 7.635 -3.019 1.00 68.31 86 PHE A N 1
ATOM 657 C CA . PHE A 1 86 ? 15.333 6.199 -3.030 1.00 68.31 86 PHE A CA 1
ATOM 658 C C . PHE A 1 86 ? 14.572 5.749 -1.781 1.00 68.31 86 PHE A C 1
ATOM 660 O O . PHE A 1 86 ? 13.537 5.098 -1.917 1.00 68.31 86 PHE A O 1
ATOM 667 N N . ALA A 1 87 ? 15.012 6.165 -0.593 1.00 66.00 87 ALA A N 1
ATOM 668 C CA . ALA A 1 87 ? 14.349 5.845 0.670 1.00 66.00 87 ALA A CA 1
ATOM 669 C C . ALA A 1 87 ? 12.897 6.357 0.695 1.00 66.00 87 ALA A C 1
ATOM 671 O O . ALA A 1 87 ? 11.966 5.600 0.955 1.00 66.00 87 ALA A O 1
ATOM 672 N N . SER A 1 88 ? 12.679 7.620 0.314 1.00 64.38 88 SER A N 1
ATOM 673 C CA . SER A 1 88 ? 11.338 8.223 0.308 1.00 64.38 88 SER A CA 1
ATOM 674 C C . SER A 1 88 ? 10.407 7.684 -0.782 1.00 64.38 88 SER A C 1
ATOM 676 O O . SER A 1 88 ? 9.192 7.698 -0.589 1.00 64.38 88 SER A O 1
ATOM 678 N N . SER A 1 89 ? 10.942 7.225 -1.917 1.00 61.91 89 SER A N 1
ATOM 679 C CA . SER A 1 89 ? 10.139 6.716 -3.038 1.00 61.91 89 SER A CA 1
ATOM 680 C C . SER A 1 89 ? 9.749 5.245 -2.905 1.00 61.91 89 SER A C 1
ATOM 682 O O . SER A 1 89 ? 8.709 4.867 -3.435 1.00 61.91 89 SER A O 1
ATOM 684 N N . HIS A 1 90 ? 10.537 4.432 -2.196 1.00 62.78 90 HIS A N 1
ATOM 685 C CA . HIS A 1 90 ? 10.268 2.998 -2.005 1.00 62.78 90 HIS A CA 1
ATOM 686 C C . HIS A 1 90 ? 9.691 2.672 -0.625 1.00 62.78 90 HIS A C 1
ATOM 688 O O . HIS A 1 90 ? 9.080 1.621 -0.458 1.00 62.78 90 HIS A O 1
ATOM 694 N N . GLY A 1 91 ? 9.836 3.572 0.352 1.00 61.09 91 GLY A N 1
ATOM 695 C CA . GLY A 1 91 ? 9.202 3.429 1.661 1.00 61.09 91 GLY A CA 1
ATOM 696 C C . GLY A 1 91 ? 7.718 3.799 1.678 1.00 61.09 91 GLY A C 1
ATOM 697 O O . GLY A 1 91 ? 7.131 3.854 2.753 1.00 61.09 91 GLY A O 1
ATOM 698 N N . ARG A 1 92 ? 7.122 4.177 0.540 1.00 76.81 92 ARG A N 1
ATOM 699 C CA . ARG A 1 92 ? 5.681 4.437 0.439 1.00 76.81 92 ARG A CA 1
ATOM 700 C C . ARG A 1 92 ? 4.941 3.157 0.099 1.00 76.81 92 ARG A C 1
ATOM 702 O O . ARG A 1 92 ? 5.488 2.239 -0.519 1.00 76.81 92 ARG A O 1
ATOM 709 N N . GLY A 1 93 ? 3.684 3.116 0.487 1.00 85.25 93 GLY A N 1
ATOM 710 C CA . GLY A 1 93 ? 2.843 1.972 0.230 1.00 85.25 93 GLY A CA 1
ATOM 711 C C . GLY A 1 93 ? 1.397 2.278 0.530 1.00 85.25 93 GLY A C 1
ATOM 712 O O . GLY A 1 93 ? 1.032 3.409 0.847 1.00 85.25 93 GLY A O 1
ATOM 713 N N . HIS A 1 94 ? 0.617 1.215 0.478 1.00 88.56 94 HIS A N 1
ATOM 714 C CA . HIS A 1 94 ? -0.795 1.240 0.767 1.00 88.56 94 HIS A CA 1
ATOM 715 C C . HIS A 1 94 ? -1.136 0.197 1.800 1.00 88.56 94 HIS A C 1
ATOM 717 O O . HIS A 1 94 ? -0.581 -0.902 1.768 1.00 88.56 94 HIS A O 1
ATOM 723 N N . VAL A 1 95 ? -2.034 0.542 2.712 1.00 91.25 95 VAL A N 1
ATOM 724 C CA . VAL A 1 95 ? -2.502 -0.372 3.751 1.00 91.25 95 VAL A CA 1
ATOM 725 C C . VAL A 1 95 ? -3.999 -0.566 3.615 1.00 91.25 95 VAL A C 1
ATOM 727 O O . VAL A 1 95 ? -4.763 0.388 3.508 1.00 91.25 95 VAL A O 1
ATOM 730 N N . HIS A 1 96 ? -4.419 -1.823 3.635 1.00 90.88 96 HIS A N 1
ATOM 731 C CA . HIS A 1 96 ? -5.816 -2.202 3.636 1.00 90.88 96 HIS A CA 1
ATOM 732 C C . HIS A 1 96 ? -6.107 -3.156 4.788 1.00 90.88 96 HIS A C 1
ATOM 734 O O . HIS A 1 96 ? -5.371 -4.111 5.035 1.00 90.88 96 HIS A O 1
ATOM 740 N N . CYS A 1 97 ? -7.211 -2.905 5.478 1.00 90.12 97 CYS A N 1
ATOM 741 C CA . CYS A 1 97 ? -7.685 -3.721 6.579 1.00 90.12 97 CYS A CA 1
ATOM 742 C C . CYS A 1 97 ? -8.552 -4.826 5.963 1.00 90.12 97 CYS A C 1
ATOM 744 O O . CYS A 1 97 ? -9.693 -4.587 5.586 1.00 90.12 97 CYS A O 1
ATOM 746 N N . ALA A 1 98 ? -7.974 -6.015 5.776 1.00 84.56 98 ALA A N 1
ATOM 747 C CA . ALA A 1 98 ? -8.539 -7.101 4.967 1.00 84.56 98 ALA A CA 1
ATOM 748 C C . ALA A 1 98 ? -9.735 -7.825 5.623 1.00 84.56 98 ALA A C 1
ATOM 750 O O . ALA A 1 98 ? -10.311 -8.731 5.015 1.00 84.56 98 ALA A O 1
ATOM 751 N N . GLY A 1 99 ? -10.104 -7.414 6.838 1.00 81.44 99 GLY A N 1
ATOM 752 C CA . GLY A 1 99 ? -11.127 -8.028 7.676 1.00 81.44 99 GLY A CA 1
ATOM 753 C C . GLY A 1 99 ? -10.527 -8.942 8.746 1.00 81.44 99 GLY A C 1
ATOM 754 O O . GLY A 1 99 ? -9.449 -9.514 8.569 1.00 81.44 99 GLY A O 1
ATOM 755 N N . GLY A 1 100 ? -11.237 -9.063 9.872 1.00 82.69 100 GLY A N 1
ATOM 756 C CA . GLY A 1 100 ? -10.724 -9.737 11.065 1.00 82.69 100 GLY A CA 1
ATOM 757 C C . GLY A 1 100 ? -9.399 -9.128 11.534 1.00 82.69 100 GLY A C 1
ATOM 758 O O . GLY A 1 100 ? -9.169 -7.931 11.399 1.00 82.69 100 GLY A O 1
ATOM 759 N N . ASP A 1 101 ? -8.489 -9.975 12.011 1.00 88.62 101 ASP A N 1
ATOM 760 C CA . ASP A 1 101 ? -7.166 -9.566 12.494 1.00 88.62 101 ASP A CA 1
ATOM 761 C C . ASP A 1 101 ? -6.100 -9.485 11.387 1.00 88.62 101 ASP A C 1
ATOM 763 O O . ASP A 1 101 ? -4.924 -9.718 11.657 1.00 88.62 101 ASP A O 1
ATOM 767 N N . VAL A 1 102 ? -6.468 -9.175 10.138 1.00 91.00 102 VAL A N 1
ATOM 768 C CA . VAL A 1 102 ? -5.537 -9.208 8.997 1.00 91.00 102 VAL A CA 1
ATOM 769 C C . VAL A 1 102 ? -5.390 -7.848 8.313 1.00 91.00 102 VAL A C 1
ATOM 771 O O . VAL A 1 102 ? -6.356 -7.192 7.925 1.00 91.00 102 VAL A O 1
ATOM 774 N N . LEU A 1 103 ? -4.138 -7.460 8.090 1.00 93.06 103 LEU A N 1
ATOM 775 C CA . LEU A 1 103 ? -3.721 -6.278 7.346 1.00 93.06 103 LEU A CA 1
ATOM 776 C C . LEU A 1 103 ? -3.032 -6.715 6.056 1.00 93.06 103 LEU A C 1
ATOM 778 O O . LEU A 1 103 ? -2.199 -7.616 6.081 1.00 93.06 103 LEU A O 1
ATOM 782 N N . ALA A 1 104 ? -3.330 -6.051 4.947 1.00 93.06 104 ALA A N 1
ATOM 783 C CA . ALA A 1 104 ? -2.618 -6.195 3.686 1.00 93.06 104 ALA A CA 1
ATOM 784 C C . ALA A 1 104 ? -1.871 -4.896 3.378 1.00 93.06 104 ALA A C 1
ATOM 786 O O . ALA A 1 104 ? -2.438 -3.809 3.463 1.00 93.06 104 ALA A O 1
ATOM 787 N N . ILE A 1 105 ? -0.593 -5.003 3.033 1.00 92.50 105 ILE A N 1
ATOM 788 C CA . ILE A 1 105 ? 0.288 -3.862 2.803 1.00 92.50 105 ILE A CA 1
ATOM 789 C C . ILE A 1 105 ? 0.943 -4.031 1.443 1.00 92.50 105 ILE A C 1
ATOM 791 O O . ILE A 1 105 ? 1.677 -4.993 1.228 1.00 92.50 105 ILE A O 1
ATOM 795 N N . ALA A 1 106 ? 0.699 -3.095 0.536 1.00 89.06 106 ALA A N 1
ATOM 796 C CA . ALA A 1 106 ? 1.328 -3.053 -0.775 1.00 89.06 106 ALA A CA 1
ATOM 797 C C . ALA A 1 106 ? 2.463 -2.028 -0.788 1.00 89.06 106 ALA A C 1
ATOM 799 O O . ALA A 1 106 ? 2.294 -0.903 -0.326 1.00 89.06 106 ALA A O 1
ATOM 800 N N . SER A 1 107 ? 3.613 -2.386 -1.351 1.00 86.00 107 SER A N 1
ATOM 801 C CA . SER A 1 107 ? 4.657 -1.407 -1.663 1.00 86.00 107 SER A CA 1
ATOM 802 C C . SER A 1 107 ? 4.329 -0.695 -2.974 1.00 86.00 107 SER A C 1
ATOM 804 O O . SER A 1 107 ? 4.098 -1.360 -3.985 1.00 86.00 107 SER A O 1
ATOM 806 N N . GLU A 1 108 ? 4.391 0.642 -2.989 1.00 79.88 108 GLU A N 1
ATOM 807 C CA . GLU A 1 108 ? 4.077 1.447 -4.182 1.00 79.88 108 GLU A CA 1
ATOM 808 C C . GLU A 1 108 ? 4.964 1.098 -5.391 1.00 79.88 108 GLU A C 1
ATOM 810 O O . GLU A 1 108 ? 4.542 1.275 -6.528 1.00 79.88 108 GLU A O 1
ATOM 815 N N . ARG A 1 109 ? 6.208 0.642 -5.190 1.00 75.31 109 ARG A N 1
ATOM 816 C CA . ARG A 1 109 ? 7.190 0.500 -6.289 1.00 75.31 109 ARG A CA 1
ATOM 817 C C . ARG A 1 109 ? 7.736 -0.899 -6.502 1.00 75.31 109 ARG A C 1
ATOM 819 O O . ARG A 1 109 ? 8.406 -1.138 -7.506 1.00 75.31 109 ARG A O 1
ATOM 826 N N . LEU A 1 110 ? 7.467 -1.813 -5.574 1.00 75.69 110 LEU A N 1
ATOM 827 C CA . LEU A 1 110 ? 7.945 -3.189 -5.683 1.00 75.69 110 LEU A CA 1
ATOM 828 C C . LEU A 1 110 ? 6.916 -4.120 -6.331 1.00 75.69 110 LEU A C 1
ATOM 830 O O . LEU A 1 110 ? 7.301 -5.195 -6.770 1.00 75.69 110 LEU A O 1
ATOM 834 N N . GLY A 1 111 ? 5.631 -3.741 -6.395 1.00 77.62 111 GLY A N 1
ATOM 835 C CA . GLY A 1 111 ? 4.579 -4.664 -6.845 1.00 77.62 111 GLY A CA 1
ATOM 836 C C . GLY A 1 111 ? 4.421 -5.869 -5.907 1.00 77.62 111 GLY A C 1
ATOM 837 O O . GLY A 1 111 ? 4.021 -6.950 -6.330 1.00 77.62 111 GLY A O 1
ATOM 838 N N . ILE A 1 112 ? 4.781 -5.692 -4.634 1.00 84.31 112 ILE A N 1
ATOM 839 C CA . ILE A 1 112 ? 4.709 -6.713 -3.589 1.00 84.31 112 ILE A CA 1
ATOM 840 C C . ILE A 1 112 ? 3.583 -6.339 -2.634 1.00 84.31 112 ILE A C 1
ATOM 842 O O . ILE A 1 112 ? 3.534 -5.200 -2.160 1.00 84.31 112 ILE A O 1
ATOM 846 N N . VAL A 1 113 ? 2.739 -7.313 -2.306 1.00 88.81 113 VAL A N 1
ATOM 847 C CA . VAL A 1 113 ? 1.748 -7.217 -1.232 1.00 88.81 113 VAL A CA 1
ATOM 848 C C . VAL A 1 113 ? 2.104 -8.218 -0.142 1.00 88.81 113 VAL A C 1
ATOM 850 O O . VAL A 1 113 ? 2.389 -9.382 -0.419 1.00 88.81 113 VAL A O 1
ATOM 853 N N . ARG A 1 114 ? 2.105 -7.768 1.108 1.00 92.25 114 ARG A N 1
ATOM 854 C CA . ARG A 1 114 ? 2.354 -8.593 2.289 1.00 92.25 114 ARG A CA 1
ATOM 855 C C . ARG A 1 114 ? 1.167 -8.544 3.228 1.00 92.25 114 ARG A C 1
ATOM 857 O O . ARG A 1 114 ? 0.597 -7.477 3.438 1.00 92.25 114 ARG A O 1
ATOM 864 N N . TRP A 1 115 ? 0.834 -9.685 3.813 1.00 93.06 115 TRP A N 1
ATOM 865 C CA . TRP A 1 115 ? -0.219 -9.799 4.808 1.00 93.06 115 TRP A CA 1
ATOM 866 C C . TRP A 1 115 ? 0.388 -9.988 6.184 1.00 93.06 115 TRP A C 1
ATOM 868 O O . TRP A 1 115 ? 1.350 -10.742 6.350 1.00 93.06 115 TRP A O 1
ATOM 878 N N . PHE A 1 116 ? -0.216 -9.327 7.160 1.00 94.06 116 PHE A N 1
ATOM 879 C CA . PHE A 1 116 ? 0.184 -9.369 8.555 1.00 94.06 116 PHE A CA 1
ATOM 880 C C . PHE A 1 116 ? -1.027 -9.574 9.443 1.00 94.06 116 PHE A C 1
ATOM 882 O O . PHE A 1 116 ? -2.127 -9.140 9.101 1.00 94.06 116 PHE A O 1
ATOM 889 N N . SER A 1 117 ? -0.819 -10.177 10.608 1.00 92.56 117 SER A N 1
ATOM 890 C CA . SER A 1 117 ? -1.788 -10.053 11.686 1.00 92.56 117 SER A CA 1
ATOM 891 C C . SER A 1 117 ? -1.821 -8.600 12.187 1.00 92.56 117 SER A C 1
ATOM 893 O O . SER A 1 117 ? -0.841 -7.858 12.063 1.00 92.56 117 SER A O 1
ATOM 895 N N . THR A 1 118 ? -2.899 -8.187 12.846 1.00 89.88 118 THR A N 1
ATOM 896 C CA . THR A 1 118 ? -2.947 -6.926 13.612 1.00 89.88 118 THR A CA 1
ATOM 897 C C . THR A 1 118 ? -1.936 -6.906 14.769 1.00 89.88 118 THR A C 1
ATOM 899 O O . THR A 1 118 ? -1.671 -5.854 15.346 1.00 89.88 118 THR A O 1
ATOM 902 N N . GLN A 1 119 ? -1.312 -8.042 15.104 1.00 91.25 119 GLN A N 1
ATOM 903 C CA . GLN A 1 119 ? -0.201 -8.117 16.058 1.00 91.25 119 GLN A CA 1
ATOM 904 C C . GLN A 1 119 ? 1.177 -7.905 15.409 1.00 91.25 119 GLN A C 1
ATOM 906 O O . GLN A 1 119 ? 2.168 -7.747 16.129 1.00 91.25 119 GLN A O 1
ATOM 911 N N . GLY A 1 120 ? 1.237 -7.813 14.079 1.00 91.62 120 GLY A N 1
ATOM 912 C CA . GLY A 1 120 ? 2.460 -7.609 13.304 1.00 91.62 120 GLY A CA 1
ATOM 913 C C . GLY A 1 120 ? 3.135 -8.898 12.841 1.00 91.62 120 GLY A C 1
ATOM 914 O O . GLY A 1 120 ? 4.242 -8.841 12.309 1.00 91.62 120 GLY A O 1
ATOM 915 N N . ASP A 1 121 ? 2.492 -10.053 13.015 1.00 94.00 121 ASP A N 1
ATOM 916 C CA . ASP A 1 121 ? 3.041 -11.327 12.556 1.00 94.00 121 ASP A CA 1
ATOM 917 C C . ASP A 1 121 ? 2.902 -11.429 11.043 1.00 94.00 121 ASP A C 1
ATOM 919 O O . ASP A 1 121 ? 1.813 -11.249 10.498 1.00 94.00 121 ASP A O 1
ATOM 923 N N . PHE A 1 122 ? 3.997 -11.736 10.355 1.00 93.88 122 PHE A N 1
ATOM 924 C CA . PHE A 1 122 ? 3.967 -11.980 8.920 1.00 93.88 122 PHE A CA 1
ATOM 925 C C . PHE A 1 122 ? 3.155 -13.241 8.605 1.00 93.88 122 PHE A C 1
ATOM 927 O O . PHE A 1 122 ? 3.416 -14.310 9.155 1.00 93.88 122 PHE A O 1
ATOM 934 N N . ILE A 1 123 ? 2.198 -13.115 7.686 1.00 92.25 123 ILE A N 1
ATOM 935 C CA . ILE A 1 123 ? 1.358 -14.224 7.223 1.00 92.25 123 ILE A CA 1
ATOM 936 C C . ILE A 1 123 ? 1.880 -14.740 5.883 1.00 92.25 123 ILE A C 1
ATOM 938 O O . ILE A 1 123 ? 2.118 -15.937 5.729 1.00 92.25 123 ILE A O 1
ATOM 942 N N . ARG A 1 124 ? 2.033 -13.847 4.896 1.00 91.00 124 ARG A N 1
ATOM 943 C CA . ARG A 1 124 ? 2.467 -14.198 3.533 1.00 91.00 124 ARG A CA 1
ATOM 944 C C . ARG A 1 124 ? 2.882 -12.982 2.711 1.00 91.00 124 ARG A C 1
ATOM 946 O O . ARG A 1 124 ? 2.562 -11.841 3.046 1.00 91.00 124 ARG A O 1
ATOM 953 N N . GLU A 1 125 ? 3.517 -13.260 1.580 1.00 91.00 125 GLU A N 1
ATOM 954 C CA . GLU A 1 125 ? 3.886 -12.300 0.546 1.00 91.00 125 GLU A CA 1
ATOM 955 C C . GLU A 1 125 ? 3.404 -12.797 -0.819 1.00 91.00 125 GLU A C 1
ATOM 957 O O . GLU A 1 125 ? 3.500 -13.986 -1.118 1.00 91.00 125 GLU A O 1
ATOM 962 N N . VAL A 1 126 ? 2.916 -11.875 -1.646 1.00 86.00 126 VAL A N 1
ATOM 963 C CA . VAL A 1 126 ? 2.600 -12.107 -3.054 1.00 86.00 126 VAL A CA 1
ATOM 964 C C . VAL A 1 126 ? 3.283 -11.030 -3.884 1.00 86.00 126 VAL A C 1
ATOM 966 O O . VAL A 1 126 ? 3.091 -9.833 -3.658 1.00 86.00 126 VAL A O 1
ATOM 969 N N . THR A 1 127 ? 4.068 -11.455 -4.868 1.00 82.06 127 THR A N 1
ATOM 970 C CA . THR A 1 127 ? 4.533 -10.581 -5.946 1.00 82.06 127 THR A CA 1
ATOM 971 C C . THR A 1 127 ? 3.476 -10.582 -7.035 1.00 82.06 127 THR A C 1
ATOM 973 O O . THR A 1 127 ? 3.203 -11.616 -7.644 1.00 82.06 127 THR A O 1
ATOM 976 N N . ILE A 1 128 ? 2.873 -9.428 -7.286 1.00 75.44 128 ILE A N 1
ATOM 977 C CA . ILE A 1 128 ? 1.834 -9.299 -8.301 1.00 75.44 128 ILE A CA 1
ATOM 978 C C . ILE A 1 128 ? 2.479 -9.524 -9.679 1.00 75.44 128 ILE A C 1
ATOM 980 O O . ILE A 1 128 ? 3.424 -8.829 -10.041 1.00 75.44 128 ILE A O 1
ATOM 984 N N . ASN A 1 129 ? 1.980 -10.508 -10.435 1.00 67.06 129 ASN A N 1
ATOM 985 C CA . ASN A 1 129 ? 2.391 -10.831 -11.812 1.00 67.06 129 ASN A CA 1
ATOM 986 C C . ASN A 1 129 ? 3.914 -10.948 -12.073 1.00 67.06 129 ASN A C 1
ATOM 988 O O . ASN A 1 129 ? 4.391 -10.544 -13.132 1.00 67.06 129 ASN A O 1
ATOM 992 N N . GLY A 1 130 ? 4.698 -11.468 -11.120 1.00 59.03 130 GLY A N 1
ATOM 993 C CA . GLY A 1 130 ? 6.148 -11.662 -11.310 1.00 59.03 130 GLY A CA 1
ATOM 994 C C . GLY A 1 130 ? 6.919 -10.367 -11.602 1.00 59.03 130 GLY A C 1
ATOM 995 O O . GLY A 1 130 ? 7.961 -10.392 -12.250 1.00 59.03 130 GLY A O 1
ATOM 996 N N . PHE A 1 131 ? 6.367 -9.241 -11.159 1.00 61.69 131 PHE A N 1
ATOM 997 C CA . PHE A 1 131 ? 6.797 -7.906 -11.523 1.00 61.69 131 PHE A CA 1
ATOM 998 C C . PHE A 1 131 ? 8.243 -7.592 -11.087 1.00 61.69 131 PHE A C 1
ATOM 1000 O O . PHE A 1 131 ? 8.623 -7.833 -9.939 1.00 61.69 131 PHE A O 1
ATOM 1007 N N . SER A 1 132 ? 9.039 -7.002 -11.989 1.00 59.56 132 SER A N 1
ATOM 1008 C CA . SER A 1 132 ? 10.412 -6.563 -11.700 1.00 59.56 132 SER A CA 1
ATOM 1009 C C . SER A 1 132 ? 10.428 -5.158 -11.084 1.00 59.56 132 SER A C 1
ATOM 1011 O O . SER A 1 132 ? 9.954 -4.220 -11.723 1.00 59.56 132 SER A O 1
ATOM 1013 N N . PRO A 1 133 ? 11.009 -4.947 -9.890 1.00 61.53 133 PRO A N 1
ATOM 1014 C CA . PRO A 1 133 ? 11.056 -3.634 -9.254 1.00 61.53 133 PRO A CA 1
ATOM 1015 C C . PRO A 1 133 ? 11.640 -2.531 -10.143 1.00 61.53 133 PRO A C 1
ATOM 1017 O O . PRO A 1 133 ? 12.513 -2.783 -10.975 1.00 61.53 133 PRO A O 1
ATOM 1020 N N . VAL A 1 134 ? 11.228 -1.283 -9.901 1.00 64.44 134 VAL A N 1
ATOM 1021 C CA . VAL A 1 134 ? 11.779 -0.123 -10.615 1.00 64.44 134 VAL A CA 1
ATOM 1022 C C . VAL A 1 134 ? 13.291 -0.052 -10.429 1.00 64.44 134 VAL A C 1
ATOM 1024 O O . VAL A 1 134 ? 13.780 0.112 -9.313 1.00 64.44 134 VAL A O 1
ATOM 1027 N N . THR A 1 135 ? 14.043 -0.120 -11.525 1.00 68.62 135 THR A N 1
ATOM 1028 C CA . THR A 1 135 ? 15.482 0.156 -11.500 1.00 68.62 135 THR A CA 1
ATOM 1029 C C . THR A 1 135 ? 15.727 1.614 -11.869 1.00 68.62 135 THR A C 1
ATOM 1031 O O . THR A 1 135 ? 14.962 2.217 -12.615 1.00 68.62 135 THR A O 1
ATOM 1034 N N . TRP A 1 136 ? 16.781 2.218 -11.326 1.00 70.12 136 TRP A N 1
ATOM 1035 C CA . TRP A 1 136 ? 17.159 3.594 -11.647 1.00 70.12 136 TRP A CA 1
ATOM 1036 C C . TRP A 1 136 ? 18.597 3.626 -12.141 1.00 70.12 136 TRP A C 1
ATOM 1038 O O . TRP A 1 136 ? 19.482 3.039 -11.521 1.00 70.12 136 TRP A O 1
ATOM 1048 N N . THR A 1 137 ? 18.839 4.330 -13.238 1.00 72.06 137 THR A N 1
ATOM 1049 C CA . THR A 1 137 ? 20.162 4.465 -13.852 1.00 72.06 137 THR A CA 1
ATOM 1050 C C . THR A 1 137 ? 20.551 5.938 -13.968 1.00 72.06 137 THR A C 1
ATOM 1052 O O . THR A 1 137 ? 19.684 6.784 -14.197 1.00 72.06 137 THR A O 1
ATOM 1055 N N . PRO A 1 138 ? 21.835 6.299 -13.791 1.00 71.12 138 PRO A N 1
ATOM 1056 C CA . PRO A 1 138 ? 22.292 7.643 -14.119 1.00 71.12 138 PRO A CA 1
ATOM 1057 C C . PRO A 1 138 ? 22.114 7.901 -15.620 1.00 71.12 138 PRO A C 1
ATOM 1059 O O . PRO A 1 138 ? 22.451 7.045 -16.437 1.00 71.12 138 PRO A O 1
ATOM 1062 N N . ASN A 1 139 ? 21.629 9.088 -15.986 1.00 70.50 139 ASN A N 1
ATOM 1063 C CA . ASN A 1 139 ? 21.520 9.504 -17.384 1.00 70.50 139 ASN A CA 1
ATOM 1064 C C . ASN A 1 139 ? 22.633 10.492 -17.779 1.00 70.50 139 ASN A C 1
ATOM 1066 O O . ASN A 1 139 ? 23.300 11.090 -16.930 1.00 70.50 139 ASN A O 1
ATOM 1070 N N . SER A 1 140 ? 22.824 10.684 -19.087 1.00 67.62 140 SER A N 1
ATOM 1071 C CA . SER A 1 140 ? 23.866 11.559 -19.651 1.00 67.62 140 SER A CA 1
ATOM 1072 C C . SER A 1 140 ? 23.709 13.041 -19.285 1.00 67.62 140 SER A C 1
ATOM 1074 O O . SER A 1 140 ? 24.674 13.793 -19.370 1.00 67.62 140 SER A O 1
ATOM 1076 N N . GLY A 1 141 ? 22.524 13.457 -18.829 1.00 71.75 141 GLY A N 1
ATOM 1077 C CA . GLY A 1 141 ? 22.245 14.806 -18.330 1.00 71.75 141 GLY A CA 1
ATOM 1078 C C . GLY A 1 141 ? 22.556 15.008 -16.843 1.00 71.75 141 GLY A C 1
ATOM 1079 O O . GLY A 1 141 ? 22.212 16.049 -16.290 1.00 71.75 141 GLY A O 1
ATOM 1080 N N . GLY A 1 142 ? 23.157 14.021 -16.168 1.00 65.94 142 GLY A N 1
ATOM 1081 C CA . GLY A 1 142 ? 23.462 14.078 -14.733 1.00 65.94 142 GLY A CA 1
ATOM 1082 C C . GLY A 1 142 ? 22.268 13.789 -13.812 1.00 65.94 142 GLY A C 1
ATOM 1083 O O . GLY A 1 142 ? 22.410 13.869 -12.588 1.00 65.94 142 GLY A O 1
ATOM 1084 N N . GLY A 1 143 ? 21.115 13.433 -14.384 1.00 69.50 143 GLY A N 1
ATOM 1085 C CA . GLY A 1 143 ? 19.903 13.024 -13.678 1.00 69.50 143 GLY A CA 1
ATOM 1086 C C . GLY A 1 143 ? 19.757 11.504 -13.556 1.00 69.50 143 GLY A C 1
ATOM 1087 O O . GLY A 1 143 ? 20.714 10.749 -13.731 1.00 69.50 143 GLY A O 1
ATOM 1088 N N . LEU A 1 144 ? 18.534 11.064 -13.258 1.00 70.31 144 LEU A N 1
ATOM 1089 C CA . LEU A 1 144 ? 18.153 9.654 -13.170 1.00 70.31 144 LEU A CA 1
ATOM 1090 C C . LEU A 1 144 ? 17.166 9.300 -14.289 1.00 70.31 144 LEU A C 1
ATOM 1092 O O . LEU A 1 144 ? 16.257 10.076 -14.583 1.00 70.31 144 LEU A O 1
ATOM 1096 N N . SER A 1 145 ? 17.329 8.126 -14.887 1.00 66.88 145 SER A N 1
ATOM 1097 C CA . SER A 1 145 ? 16.346 7.465 -15.747 1.00 66.88 145 SER A CA 1
ATOM 1098 C C . SER A 1 145 ? 15.789 6.231 -15.055 1.00 66.88 145 SER A C 1
ATOM 1100 O O . SER A 1 145 ? 16.486 5.549 -14.307 1.00 66.88 145 SER A O 1
ATOM 1102 N N . MET A 1 146 ? 14.518 5.963 -15.312 1.00 69.44 146 MET A N 1
ATOM 1103 C CA . MET A 1 146 ? 13.836 4.769 -14.843 1.00 69.44 146 MET A CA 1
ATOM 1104 C C . MET A 1 146 ? 14.111 3.625 -15.823 1.00 69.44 146 MET A C 1
ATOM 1106 O O . MET A 1 146 ? 13.943 3.798 -17.029 1.00 69.44 146 MET A O 1
ATOM 1110 N N . GLY A 1 147 ? 14.578 2.490 -15.319 1.00 64.50 147 GLY A N 1
ATOM 1111 C CA . GLY A 1 147 ? 14.783 1.281 -16.100 1.00 64.50 147 GLY A CA 1
ATOM 1112 C C . GLY A 1 147 ? 13.467 0.538 -16.297 1.00 64.50 147 GLY A C 1
ATOM 1113 O O . GLY A 1 147 ? 12.646 0.446 -15.383 1.00 64.50 147 GLY A O 1
ATOM 1114 N N . VAL A 1 148 ? 13.279 0.037 -17.513 1.00 65.88 148 VAL A N 1
ATOM 1115 C CA . VAL A 1 148 ? 12.126 -0.769 -17.920 1.00 65.88 148 VAL A CA 1
ATOM 1116 C C . VAL A 1 148 ? 12.436 -2.250 -17.735 1.00 65.88 148 VAL A C 1
ATOM 1118 O O . VAL A 1 148 ? 13.588 -2.667 -17.874 1.00 65.88 148 VAL A O 1
ATOM 1121 N N . ASP A 1 149 ? 11.417 -3.047 -17.426 1.00 64.88 149 ASP A N 1
ATOM 1122 C CA . ASP A 1 149 ? 11.541 -4.500 -17.426 1.00 64.88 149 ASP A CA 1
ATOM 1123 C C . ASP A 1 149 ? 11.803 -4.976 -18.869 1.00 64.88 149 ASP A C 1
ATOM 1125 O O . ASP A 1 149 ? 10.996 -4.692 -19.756 1.00 64.88 149 ASP A O 1
ATOM 1129 N N . PRO A 1 150 ? 12.910 -5.688 -19.142 1.00 60.81 150 PRO A N 1
ATOM 1130 C CA . PRO A 1 150 ? 13.250 -6.114 -20.497 1.00 60.81 150 PRO A CA 1
ATOM 1131 C C . PRO A 1 150 ? 12.268 -7.138 -21.088 1.00 60.81 150 PRO A C 1
ATOM 1133 O O . PRO A 1 150 ? 12.210 -7.269 -22.307 1.00 60.81 150 PRO A O 1
ATOM 1136 N N . ALA A 1 151 ? 11.500 -7.860 -20.266 1.00 64.00 151 ALA A N 1
ATOM 1137 C CA . ALA A 1 151 ? 10.493 -8.811 -20.730 1.00 64.00 151 ALA A CA 1
ATOM 1138 C C . ALA A 1 151 ? 9.198 -8.122 -21.184 1.00 64.00 151 ALA A C 1
ATOM 1140 O O . ALA A 1 151 ? 8.493 -8.653 -22.040 1.00 64.00 151 ALA A O 1
ATOM 1141 N N . THR A 1 152 ? 8.871 -6.956 -20.615 1.00 63.28 152 THR A N 1
ATOM 1142 C CA . THR A 1 152 ? 7.598 -6.264 -20.884 1.00 63.28 152 THR A CA 1
ATOM 1143 C C . THR A 1 152 ? 7.751 -4.893 -21.541 1.00 63.28 152 THR A C 1
ATOM 1145 O O . THR A 1 152 ? 6.763 -4.362 -22.037 1.00 63.28 152 THR A O 1
ATOM 1148 N N . GLY A 1 153 ? 8.951 -4.307 -21.547 1.00 65.44 153 GLY A N 1
ATOM 1149 C CA . GLY A 1 153 ? 9.211 -2.940 -22.015 1.00 65.44 153 GLY A CA 1
ATOM 1150 C C . GLY A 1 153 ? 8.664 -1.846 -21.088 1.00 65.44 153 GLY A C 1
ATOM 1151 O O . GLY A 1 153 ? 8.698 -0.665 -21.432 1.00 65.44 153 GLY A O 1
ATOM 1152 N N . VAL A 1 154 ? 8.162 -2.215 -19.906 1.00 65.31 154 VAL A N 1
ATOM 1153 C CA . VAL A 1 154 ? 7.402 -1.334 -19.012 1.00 65.31 154 VAL A CA 1
ATOM 1154 C C . VAL A 1 154 ? 8.143 -1.133 -17.691 1.00 65.31 154 VAL A C 1
ATOM 1156 O O . VAL A 1 154 ? 8.691 -2.072 -17.119 1.00 65.31 154 VAL A O 1
ATOM 1159 N N . ALA A 1 155 ? 8.146 0.095 -17.175 1.00 65.88 155 ALA A N 1
ATOM 1160 C CA . ALA A 1 155 ? 8.594 0.391 -15.816 1.00 65.88 155 ALA A CA 1
ATOM 1161 C C . ALA A 1 155 ? 7.395 0.546 -14.875 1.00 65.88 155 ALA A C 1
ATOM 1163 O O . ALA A 1 155 ? 6.432 1.229 -15.229 1.00 65.88 155 ALA A O 1
ATOM 1164 N N . ASN A 1 156 ? 7.463 -0.010 -13.656 1.00 67.81 156 ASN A N 1
ATOM 1165 C CA . ASN A 1 156 ? 6.473 0.342 -12.633 1.00 67.81 156 ASN A CA 1
ATOM 1166 C C . ASN A 1 156 ? 6.620 1.812 -12.327 1.00 67.81 156 ASN A C 1
ATOM 1168 O O . ASN A 1 156 ? 7.725 2.339 -12.210 1.00 67.81 156 ASN A O 1
ATOM 1172 N N . THR A 1 157 ? 5.507 2.435 -12.035 1.00 66.56 157 THR A N 1
ATOM 1173 C CA . THR A 1 157 ? 5.501 3.784 -11.497 1.00 66.56 157 THR A CA 1
ATOM 1174 C C . THR A 1 157 ? 4.763 3.842 -10.175 1.00 66.56 157 THR A C 1
ATOM 1176 O O . THR A 1 157 ? 5.119 4.673 -9.336 1.00 66.56 157 THR A O 1
ATOM 1179 N N . LEU A 1 158 ? 3.785 2.955 -9.978 1.00 72.25 158 LEU A N 1
ATOM 1180 C CA . LEU A 1 158 ? 2.931 2.932 -8.805 1.00 72.25 158 LEU A CA 1
ATOM 1181 C C . LEU A 1 158 ? 2.193 1.594 -8.703 1.00 72.25 158 LEU A C 1
ATOM 1183 O O . LEU A 1 158 ? 1.737 1.046 -9.700 1.00 72.25 158 LEU A O 1
ATOM 1187 N N . SER A 1 159 ? 2.008 1.106 -7.487 1.00 75.38 159 SER A N 1
ATOM 1188 C CA . SER A 1 159 ? 1.108 0.011 -7.152 1.00 75.38 159 SER A CA 1
ATOM 1189 C C . SER A 1 159 ? 0.182 0.489 -6.046 1.00 75.38 159 SER A C 1
ATOM 1191 O O . SER A 1 159 ? 0.662 1.087 -5.089 1.00 75.38 159 SER A O 1
ATOM 1193 N N . HIS A 1 160 ? -1.118 0.247 -6.176 1.00 76.25 160 HIS A N 1
ATOM 1194 C CA . HIS A 1 160 ? -2.136 0.666 -5.214 1.00 76.25 160 HIS A CA 1
ATOM 1195 C C . HIS A 1 160 ? -2.944 -0.542 -4.746 1.00 76.25 160 HIS A C 1
ATOM 1197 O O . HIS A 1 160 ? -3.059 -1.538 -5.464 1.00 76.25 160 HIS A O 1
ATOM 1203 N N . LEU A 1 161 ? -3.481 -0.456 -3.531 1.00 76.81 161 LEU A N 1
ATOM 1204 C CA . LEU A 1 161 ? -4.321 -1.482 -2.934 1.00 76.81 161 LEU A CA 1
ATOM 1205 C C . LEU A 1 161 ? -5.623 -0.847 -2.462 1.00 76.81 161 LEU A C 1
ATOM 1207 O O . LEU A 1 161 ? -5.614 0.177 -1.788 1.00 76.81 161 LEU A O 1
ATOM 1211 N N . SER A 1 162 ? -6.741 -1.472 -2.797 1.00 74.19 162 SER A N 1
ATOM 1212 C CA . SER A 1 162 ? -8.064 -1.039 -2.359 1.00 74.19 162 SER A CA 1
ATOM 1213 C C . SER A 1 162 ? -8.937 -2.239 -2.016 1.00 74.19 162 SER A C 1
ATOM 1215 O O . SER A 1 162 ? -8.653 -3.366 -2.425 1.00 74.19 162 SER A O 1
ATOM 1217 N N . GLY A 1 163 ? -9.997 -1.995 -1.247 1.00 68.81 163 GLY A N 1
ATOM 1218 C CA . GLY A 1 163 ? -11.019 -3.009 -1.010 1.00 68.81 163 GLY A CA 1
ATOM 1219 C C . GLY A 1 163 ? -11.799 -3.275 -2.293 1.00 68.81 163 GLY A C 1
ATOM 1220 O O . GLY A 1 163 ? -12.128 -2.338 -3.023 1.00 68.81 163 GLY A O 1
ATOM 1221 N N . GLY A 1 164 ? -12.066 -4.547 -2.572 1.00 69.50 164 GLY A N 1
ATOM 1222 C CA . GLY A 1 164 ? -12.993 -4.966 -3.618 1.00 69.50 164 GLY A CA 1
ATOM 1223 C C . GLY A 1 164 ? -14.374 -5.272 -3.044 1.00 69.50 164 GLY A C 1
ATOM 1224 O O . GLY A 1 164 ? -14.891 -4.545 -2.195 1.00 69.50 164 GLY A O 1
ATOM 1225 N N . GLY A 1 165 ? -14.963 -6.378 -3.504 1.00 67.50 165 GLY A N 1
ATOM 1226 C CA . GLY A 1 165 ? -16.113 -6.996 -2.849 1.00 67.50 165 GLY A CA 1
ATOM 1227 C C . GLY A 1 165 ? -15.735 -7.764 -1.570 1.00 67.50 165 GLY A C 1
ATOM 1228 O O . GLY A 1 165 ? -14.573 -7.768 -1.154 1.00 67.50 165 GLY A O 1
ATOM 1229 N N . PRO A 1 166 ? -16.703 -8.449 -0.934 1.00 71.69 166 PRO A N 1
ATOM 1230 C CA . PRO A 1 166 ? -16.445 -9.288 0.234 1.00 71.69 166 PRO A CA 1
ATOM 1231 C C . PRO A 1 166 ? -15.325 -10.304 -0.028 1.00 71.69 166 PRO A C 1
ATOM 1233 O O . PRO A 1 166 ? -15.382 -11.052 -1.002 1.00 71.69 166 PRO A O 1
ATOM 1236 N N . GLY A 1 167 ? -14.311 -10.327 0.841 1.00 76.56 167 GLY A N 1
ATOM 1237 C CA . GLY A 1 167 ? -13.170 -11.242 0.721 1.00 76.56 167 GLY A CA 1
ATOM 1238 C C . GLY A 1 167 ? -12.182 -10.889 -0.395 1.00 76.56 167 GLY A C 1
ATOM 1239 O O . GLY A 1 167 ? -11.350 -11.717 -0.749 1.00 76.56 167 GLY A O 1
ATOM 1240 N N . GLN A 1 168 ? -12.258 -9.689 -0.976 1.00 80.25 168 GLN A N 1
ATOM 1241 C CA . GLN A 1 168 ? -11.436 -9.308 -2.121 1.00 80.25 168 GLN A CA 1
ATOM 1242 C C . GLN A 1 168 ? -10.630 -8.040 -1.865 1.00 80.25 168 GLN A C 1
ATOM 1244 O O . GLN A 1 168 ? -11.104 -7.055 -1.299 1.00 80.25 168 GLN A O 1
ATOM 1249 N N . LEU A 1 169 ? -9.411 -8.056 -2.383 1.00 80.06 169 LEU A N 1
ATOM 1250 C CA . LEU A 1 169 ? -8.528 -6.913 -2.509 1.00 80.06 169 LEU A CA 1
ATOM 1251 C C . LEU A 1 169 ? -8.305 -6.638 -3.990 1.00 80.06 169 LEU A C 1
ATOM 1253 O O . LEU A 1 169 ? -8.021 -7.549 -4.761 1.00 80.06 169 LEU A O 1
ATOM 1257 N N . VAL A 1 170 ? -8.401 -5.380 -4.391 1.00 79.56 170 VAL A N 1
ATOM 1258 C CA . VAL A 1 170 ? -8.053 -4.951 -5.743 1.00 79.56 170 VAL A CA 1
ATOM 1259 C C . VAL A 1 170 ? -6.681 -4.305 -5.681 1.00 79.56 170 VAL A C 1
ATOM 1261 O O . VAL A 1 170 ? -6.509 -3.252 -5.062 1.00 79.56 170 VAL A O 1
ATOM 1264 N N . ALA A 1 171 ? -5.709 -4.944 -6.323 1.00 79.62 171 ALA A N 1
ATOM 1265 C CA . ALA A 1 171 ? -4.382 -4.399 -6.526 1.00 79.62 171 ALA A CA 1
ATOM 1266 C C . ALA A 1 171 ? -4.266 -3.849 -7.946 1.00 79.62 171 ALA A C 1
ATOM 1268 O O . ALA A 1 171 ? -4.617 -4.523 -8.917 1.00 79.62 171 ALA A O 1
ATOM 1269 N N . THR A 1 172 ? -3.752 -2.634 -8.080 1.00 76.00 172 THR A N 1
ATOM 1270 C CA . THR A 1 172 ? -3.524 -2.019 -9.388 1.00 76.00 172 THR A CA 1
ATOM 1271 C C . THR A 1 172 ? -2.062 -1.688 -9.576 1.00 76.00 172 THR A C 1
ATOM 1273 O O . THR A 1 172 ? -1.431 -1.154 -8.669 1.00 76.00 172 THR A O 1
ATOM 1276 N N . ILE A 1 173 ? -1.531 -1.986 -10.759 1.00 75.31 173 ILE A N 1
ATOM 1277 C CA . ILE A 1 173 ? -0.150 -1.696 -11.142 1.00 75.31 173 ILE A CA 1
ATOM 1278 C C . ILE A 1 173 ? -0.146 -0.734 -12.314 1.00 75.31 173 ILE A C 1
ATOM 1280 O O . ILE A 1 173 ? -0.748 -0.990 -13.355 1.00 75.31 173 ILE A O 1
ATOM 1284 N N . HIS A 1 174 ? 0.593 0.353 -12.142 1.00 72.88 174 HIS A N 1
ATOM 1285 C CA . HIS A 1 174 ? 0.788 1.389 -13.134 1.00 72.88 174 HIS A CA 1
ATOM 1286 C C . HIS A 1 174 ? 2.142 1.206 -13.797 1.00 72.88 174 HIS A C 1
ATOM 1288 O O . HIS A 1 174 ? 3.189 1.506 -13.220 1.00 72.88 174 HIS A O 1
ATOM 1294 N N . GLY A 1 175 ? 2.104 0.762 -15.040 1.00 68.94 175 GLY A N 1
ATOM 1295 C CA . GLY A 1 175 ? 3.239 0.728 -15.933 1.00 68.94 175 GLY A CA 1
ATOM 1296 C C . GLY A 1 175 ? 3.346 1.998 -16.771 1.00 68.94 175 GLY A C 1
ATOM 1297 O O . GLY A 1 175 ? 2.337 2.535 -17.221 1.00 68.94 175 GLY A O 1
ATOM 1298 N N . ALA A 1 176 ? 4.561 2.458 -17.039 1.00 63.25 176 ALA A N 1
ATOM 1299 C CA . ALA A 1 176 ? 4.833 3.372 -18.143 1.00 63.25 176 ALA A CA 1
ATOM 1300 C C . ALA A 1 176 ? 5.709 2.656 -19.172 1.00 63.25 176 ALA A C 1
ATOM 1302 O O . ALA A 1 176 ? 6.784 2.156 -18.827 1.00 63.25 176 ALA A O 1
ATOM 1303 N N . SER A 1 177 ? 5.247 2.607 -20.419 1.00 60.03 177 SER A N 1
ATOM 1304 C CA . SER A 1 177 ? 6.078 2.231 -21.557 1.00 60.03 177 SER A CA 1
ATOM 1305 C C . SER A 1 177 ? 6.804 3.476 -22.061 1.00 60.03 177 SER A C 1
ATOM 1307 O O . SER A 1 177 ? 6.204 4.525 -22.302 1.00 60.03 177 SER A O 1
ATOM 1309 N N . MET A 1 178 ? 8.126 3.375 -22.176 1.00 56.12 178 MET A N 1
ATOM 1310 C CA . MET A 1 178 ? 8.968 4.482 -22.640 1.00 56.12 178 MET A CA 1
ATOM 1311 C C . MET A 1 178 ? 9.077 4.538 -24.169 1.00 56.12 178 MET A C 1
ATOM 1313 O O . MET A 1 178 ? 9.504 5.560 -24.700 1.00 56.12 178 MET A O 1
ATOM 1317 N N . GLU A 1 179 ? 8.719 3.460 -24.871 1.00 53.69 179 GLU A N 1
ATOM 1318 C CA . GLU A 1 179 ? 8.857 3.352 -26.329 1.00 53.69 179 GLU A C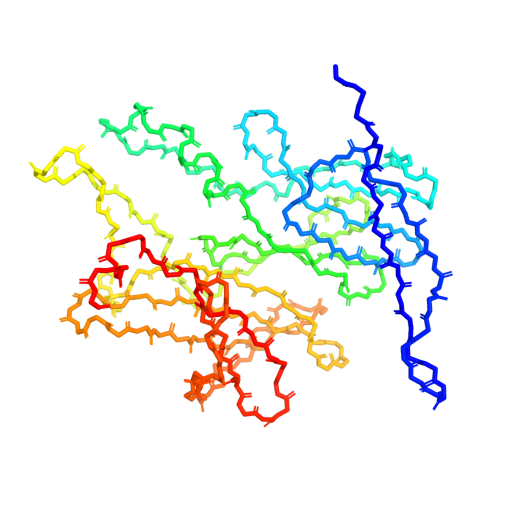A 1
ATOM 1319 C C . GLU A 1 179 ? 7.730 4.083 -27.069 1.00 53.69 179 GLU A C 1
ATOM 1321 O O . GLU A 1 179 ? 7.970 4.781 -28.052 1.00 53.69 179 GLU A O 1
ATOM 1326 N N . ASP A 1 180 ? 6.510 3.991 -26.549 1.00 54.31 180 ASP A N 1
ATOM 1327 C CA . ASP A 1 180 ? 5.302 4.590 -27.123 1.00 54.31 180 ASP A CA 1
ATOM 1328 C C . ASP A 1 180 ? 4.670 5.663 -26.217 1.00 54.31 180 ASP A C 1
ATOM 1330 O O . ASP A 1 180 ? 3.642 6.243 -26.565 1.00 54.31 180 ASP A O 1
ATOM 1334 N N . MET A 1 181 ? 5.297 5.958 -25.070 1.00 54.25 181 MET A N 1
ATOM 1335 C CA . MET A 1 181 ? 4.816 6.916 -24.067 1.00 54.25 181 MET A CA 1
ATOM 1336 C C . MET A 1 181 ? 3.408 6.593 -23.542 1.00 54.25 181 MET A C 1
ATOM 1338 O O . MET A 1 181 ? 2.699 7.491 -23.074 1.00 54.25 181 MET A O 1
ATOM 1342 N N . THR A 1 182 ? 2.989 5.326 -23.607 1.00 54.59 182 THR A N 1
ATOM 1343 C CA . THR A 1 182 ? 1.681 4.899 -23.111 1.00 54.59 182 THR A CA 1
ATOM 1344 C C . THR A 1 182 ? 1.747 4.482 -21.643 1.00 54.59 182 THR A C 1
ATOM 1346 O O . THR A 1 182 ? 2.712 3.886 -21.154 1.00 54.59 182 THR A O 1
ATOM 1349 N N . GLY A 1 183 ? 0.697 4.838 -20.902 1.00 60.25 183 GLY A N 1
ATOM 1350 C CA . GLY A 1 183 ? 0.460 4.316 -19.563 1.00 60.25 183 GLY A CA 1
ATOM 1351 C C . GLY A 1 183 ? -0.277 2.986 -19.657 1.00 60.25 183 GLY A C 1
ATOM 1352 O O . GLY A 1 183 ? -1.303 2.892 -20.328 1.00 60.25 183 GLY A O 1
ATOM 1353 N N . ARG A 1 184 ? 0.221 1.972 -18.956 1.00 66.69 184 ARG A N 1
ATOM 1354 C CA . ARG A 1 184 ? -0.436 0.680 -18.775 1.00 66.69 184 ARG A CA 1
ATOM 1355 C C . ARG A 1 184 ? -0.997 0.605 -17.360 1.00 66.69 184 ARG A C 1
ATOM 1357 O O . ARG A 1 184 ? -0.299 0.934 -16.405 1.00 66.69 184 ARG A O 1
ATOM 1364 N N . LEU A 1 185 ? -2.240 0.159 -17.217 1.00 69.75 185 LEU A N 1
ATOM 1365 C CA . LEU A 1 185 ? -2.830 -0.158 -15.920 1.00 69.75 185 LEU A CA 1
ATOM 1366 C C . LEU A 1 185 ? -3.252 -1.620 -15.920 1.00 69.75 185 LEU A C 1
ATOM 1368 O O . LEU A 1 185 ? -4.169 -1.989 -16.648 1.00 69.75 185 LEU A O 1
ATOM 1372 N N . ASP A 1 186 ? -2.600 -2.425 -15.090 1.00 71.50 186 ASP A N 1
ATOM 1373 C CA . ASP A 1 186 ? -3.017 -3.798 -14.834 1.00 71.50 186 ASP A CA 1
ATOM 1374 C C . ASP A 1 186 ? -3.780 -3.860 -13.509 1.00 71.50 186 ASP A C 1
ATOM 1376 O O . ASP A 1 186 ? -3.391 -3.227 -12.523 1.00 71.50 186 ASP A O 1
ATOM 1380 N N . ILE A 1 187 ? -4.867 -4.630 -13.479 1.00 73.81 187 ILE A N 1
ATOM 1381 C CA . ILE A 1 187 ? -5.731 -4.779 -12.306 1.00 73.81 187 ILE A CA 1
ATOM 1382 C C . I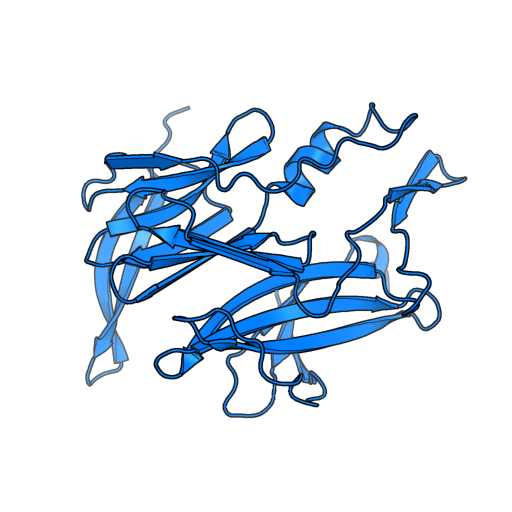LE A 1 187 ? -5.812 -6.251 -11.949 1.00 73.81 187 ILE A C 1
ATOM 1384 O O . ILE A 1 187 ? -6.117 -7.098 -12.793 1.00 73.81 187 ILE A O 1
ATOM 1388 N N . TYR A 1 188 ? -5.579 -6.529 -10.677 1.00 76.19 188 TYR A N 1
ATOM 1389 C CA . TYR A 1 188 ? -5.584 -7.861 -10.109 1.00 76.19 188 TYR A CA 1
ATOM 1390 C C . TYR A 1 188 ? -6.565 -7.890 -8.953 1.00 76.19 188 TYR A C 1
ATOM 1392 O O . TYR A 1 188 ? -6.515 -7.036 -8.067 1.00 76.19 188 TYR A O 1
ATOM 1400 N N . VAL A 1 189 ? -7.444 -8.888 -8.949 1.00 80.00 189 VAL A N 1
ATOM 1401 C CA . VAL A 1 189 ? -8.238 -9.195 -7.761 1.00 80.00 189 VAL A CA 1
ATOM 1402 C C . VAL A 1 189 ? -7.509 -10.293 -7.007 1.00 80.00 189 VAL A C 1
ATOM 1404 O O . VAL A 1 189 ? -7.230 -11.361 -7.559 1.00 80.00 189 VAL A O 1
ATOM 1407 N N . LEU A 1 190 ? -7.167 -9.989 -5.766 1.00 82.56 190 LEU A N 1
ATOM 1408 C CA . LEU A 1 190 ? -6.530 -10.883 -4.820 1.00 82.56 190 LEU A CA 1
ATOM 1409 C C . LEU A 1 190 ? -7.593 -11.321 -3.820 1.00 82.56 190 LEU A C 1
ATOM 1411 O O . LEU A 1 190 ? -8.353 -10.493 -3.312 1.00 82.56 190 LEU A O 1
ATOM 1415 N N . ASP A 1 191 ? -7.634 -12.605 -3.506 1.00 83.62 191 ASP A N 1
ATOM 1416 C CA . ASP A 1 191 ? -8.413 -13.066 -2.365 1.00 83.62 191 ASP A CA 1
ATOM 1417 C C . ASP A 1 191 ? -7.790 -12.509 -1.073 1.00 83.62 191 ASP A C 1
ATOM 1419 O O . ASP A 1 191 ? -6.586 -12.634 -0.828 1.00 83.62 191 ASP A O 1
ATOM 1423 N N . SER A 1 192 ? -8.587 -11.838 -0.243 1.00 77.56 192 SER A N 1
ATOM 1424 C CA . SER A 1 192 ? -8.080 -11.143 0.942 1.00 77.56 192 SER A CA 1
ATOM 1425 C C . SER A 1 192 ? -7.557 -12.122 1.999 1.00 77.56 192 SER A C 1
ATOM 1427 O O . SER A 1 192 ? -6.643 -11.779 2.755 1.00 77.56 192 SER A O 1
ATOM 1429 N N . GLY A 1 193 ? -8.081 -13.353 2.002 1.00 75.06 193 GLY A N 1
ATOM 1430 C CA . GLY A 1 193 ? -7.781 -14.416 2.953 1.00 75.06 193 GLY A CA 1
ATOM 1431 C C . GLY A 1 193 ? -6.597 -15.304 2.573 1.00 75.06 193 GLY A C 1
ATOM 1432 O O . GLY A 1 193 ? -5.830 -15.658 3.464 1.00 75.06 193 GLY A O 1
ATOM 1433 N N . SER A 1 194 ? -6.377 -15.592 1.292 1.00 76.00 194 SER A N 1
ATOM 1434 C CA . SER A 1 194 ? -5.332 -16.479 0.745 1.00 76.00 194 SER A CA 1
ATOM 1435 C C . SER A 1 194 ? -4.254 -15.738 -0.052 1.00 76.00 194 SER A C 1
ATOM 1437 O O . SER A 1 194 ? -3.130 -16.225 -0.152 1.00 76.00 194 SER A O 1
ATOM 1439 N N . GLY A 1 195 ? -4.546 -14.533 -0.552 1.00 73.12 195 GLY A N 1
ATOM 1440 C CA . GLY A 1 195 ? -3.663 -13.772 -1.437 1.00 73.12 195 GLY A CA 1
ATOM 1441 C C . GLY A 1 195 ? -3.611 -14.325 -2.859 1.00 73.12 195 GLY A C 1
ATOM 1442 O O . GLY A 1 195 ? -2.859 -13.796 -3.677 1.00 73.12 195 GLY A O 1
ATOM 1443 N N . GLU A 1 196 ? -4.385 -15.371 -3.164 1.00 80.81 196 GLU A N 1
ATOM 1444 C CA . GLU A 1 196 ? -4.423 -15.947 -4.500 1.00 80.81 196 GLU A CA 1
ATOM 1445 C C . GLU A 1 196 ? -4.877 -14.900 -5.514 1.00 80.81 196 GLU A C 1
ATOM 1447 O O . GLU A 1 196 ? -5.868 -14.188 -5.332 1.00 80.81 196 GLU A O 1
ATOM 1452 N N . GLN A 1 197 ? -4.098 -14.799 -6.584 1.00 75.38 197 GLN A N 1
ATOM 1453 C CA . GLN A 1 197 ? -4.327 -13.855 -7.656 1.00 75.38 197 GLN A CA 1
ATOM 1454 C C . GLN A 1 197 ? -5.308 -14.470 -8.659 1.00 75.38 197 GLN A C 1
ATOM 1456 O O . GLN A 1 197 ? -5.025 -15.503 -9.265 1.00 75.38 197 GLN A O 1
ATOM 1461 N N . SER A 1 198 ? -6.432 -13.802 -8.899 1.00 67.56 198 SER A N 1
ATOM 1462 C CA . SER A 1 198 ? -7.238 -14.067 -10.094 1.00 67.56 198 SER A CA 1
ATOM 1463 C C . SER A 1 198 ? -6.553 -13.484 -11.336 1.00 67.56 198 SER A C 1
ATOM 1465 O O . SER A 1 198 ? -5.811 -12.500 -11.251 1.00 67.56 198 SER A O 1
ATOM 1467 N N . SER A 1 199 ? -6.762 -14.102 -12.503 1.00 57.38 199 SER A N 1
ATOM 1468 C CA . SER A 1 199 ? -6.216 -13.600 -13.770 1.00 57.38 199 SER A CA 1
ATOM 1469 C C . SER A 1 199 ? -6.517 -12.104 -13.947 1.00 57.38 199 SER A C 1
ATOM 1471 O O . SER A 1 199 ? -7.595 -11.664 -13.541 1.00 57.38 199 SER A O 1
ATOM 1473 N N . PRO A 1 200 ? -5.586 -11.324 -14.535 1.00 61.22 200 PRO A N 1
ATOM 1474 C CA . PRO A 1 200 ? -5.776 -9.890 -14.711 1.00 61.22 200 PRO A CA 1
ATOM 1475 C C . PRO A 1 200 ? -7.115 -9.634 -15.387 1.00 61.22 200 PRO A C 1
ATOM 1477 O O . PRO A 1 200 ? -7.447 -10.300 -16.371 1.00 61.22 200 PRO A O 1
ATOM 1480 N N . VAL A 1 201 ? -7.882 -8.682 -14.861 1.00 58.12 201 VAL A N 1
ATOM 1481 C CA . VAL A 1 201 ? -9.123 -8.276 -15.514 1.00 58.12 201 VAL A CA 1
ATOM 1482 C C . VAL A 1 201 ? -8.707 -7.532 -16.784 1.00 58.12 201 VAL A C 1
ATOM 1484 O O . VAL A 1 201 ? -8.045 -6.495 -16.674 1.00 58.12 201 VAL A O 1
ATOM 1487 N N . PRO A 1 202 ? -9.031 -8.038 -17.991 1.00 50.94 202 PRO A N 1
ATOM 1488 C CA . PRO A 1 202 ? -8.718 -7.343 -19.228 1.00 50.94 202 PRO A CA 1
ATOM 1489 C C . PRO A 1 202 ? -9.654 -6.141 -19.320 1.00 50.94 202 PRO A C 1
ATOM 1491 O O . PRO A 1 202 ? -10.756 -6.212 -19.858 1.00 50.94 202 PRO A O 1
ATOM 1494 N N . SER A 1 203 ? -9.245 -5.037 -18.720 1.00 48.94 203 SER A N 1
ATOM 1495 C CA . SER A 1 203 ? -10.012 -3.803 -18.723 1.00 48.94 203 SER A CA 1
ATOM 1496 C C . SER A 1 203 ? -9.095 -2.657 -19.093 1.00 48.94 203 SER A C 1
ATOM 1498 O O . SER A 1 203 ? -8.146 -2.349 -18.380 1.00 48.94 203 SER A O 1
ATOM 1500 N N . GLU A 1 204 ? -9.404 -2.021 -20.222 1.00 49.91 204 GLU A N 1
ATOM 1501 C CA . GLU A 1 204 ? -8.824 -0.736 -20.587 1.00 49.91 204 GLU A CA 1
ATOM 1502 C C . GLU A 1 204 ? -9.193 0.283 -19.504 1.00 49.91 204 GLU A C 1
ATOM 1504 O O . GLU A 1 204 ? -10.373 0.523 -19.228 1.00 49.91 204 GLU A O 1
ATOM 1509 N N . ALA A 1 205 ? -8.183 0.868 -18.866 1.00 49.62 205 ALA A N 1
ATOM 1510 C CA . ALA A 1 205 ? -8.388 1.982 -17.960 1.00 49.62 205 ALA A CA 1
ATOM 1511 C C . ALA A 1 205 ? -8.814 3.204 -18.772 1.00 49.62 205 ALA A C 1
ATOM 1513 O O . ALA A 1 205 ? -8.071 3.677 -19.633 1.00 49.62 205 ALA A O 1
ATOM 1514 N N . VAL A 1 206 ? -10.002 3.733 -18.496 1.00 46.03 206 VAL A N 1
ATOM 1515 C CA . VAL A 1 206 ? -10.484 4.941 -19.162 1.00 46.03 206 VAL A CA 1
ATOM 1516 C C . VAL A 1 206 ? -10.148 6.129 -18.276 1.00 46.03 206 VAL A C 1
ATOM 1518 O O . VAL A 1 206 ? -10.585 6.195 -17.125 1.00 46.03 206 VAL A O 1
ATOM 1521 N N . ALA A 1 207 ? -9.380 7.084 -18.800 1.00 45.66 207 ALA A N 1
ATOM 1522 C CA . ALA A 1 207 ? -9.148 8.359 -18.131 1.00 45.66 207 ALA A CA 1
ATOM 1523 C C . ALA A 1 207 ? -10.499 9.039 -17.822 1.00 45.66 207 ALA A C 1
ATOM 1525 O O . ALA A 1 207 ? -11.210 9.459 -18.731 1.00 45.66 207 ALA A O 1
ATOM 1526 N N . SER A 1 208 ? -10.871 9.133 -16.541 1.00 38.72 208 SER A N 1
ATOM 1527 C CA . SER A 1 208 ? -12.128 9.760 -16.087 1.00 38.72 208 SER A CA 1
ATOM 1528 C C . SER A 1 208 ? -12.013 11.260 -15.895 1.00 38.72 208 SER A C 1
ATOM 1530 O O . SER A 1 208 ? -12.978 11.978 -16.134 1.00 38.72 208 SER A O 1
ATOM 1532 N N . ALA A 1 209 ? -10.893 11.729 -15.345 1.00 39.62 209 ALA A N 1
ATOM 1533 C CA . ALA A 1 209 ? -10.773 13.113 -14.915 1.00 39.62 209 ALA A CA 1
ATOM 1534 C C . ALA A 1 209 ? -9.316 13.535 -14.749 1.00 39.62 209 ALA A C 1
ATOM 1536 O O . ALA A 1 209 ? -8.454 12.745 -14.358 1.00 39.62 209 ALA A O 1
ATOM 1537 N N . PHE A 1 210 ? -9.076 14.824 -14.969 1.00 37.62 210 PHE A N 1
ATOM 1538 C CA . PHE A 1 210 ? -7.836 15.494 -14.618 1.00 37.62 210 PHE A CA 1
ATOM 1539 C C . PHE A 1 210 ? -8.132 16.575 -13.579 1.00 37.62 210 PHE A C 1
ATOM 1541 O O . PHE A 1 210 ? -8.857 17.526 -13.867 1.00 37.62 210 PHE A O 1
ATOM 1548 N N . ALA A 1 211 ? -7.587 16.442 -12.372 1.00 37.81 211 ALA A N 1
ATOM 1549 C CA . ALA A 1 211 ? -7.741 17.445 -11.319 1.00 37.81 211 ALA A CA 1
ATOM 1550 C C . ALA A 1 211 ? -6.476 17.520 -10.463 1.00 37.81 211 ALA A C 1
ATOM 1552 O O . ALA A 1 211 ? -5.841 16.504 -10.196 1.00 37.81 211 ALA A O 1
ATOM 1553 N N . HIS A 1 212 ? -6.083 18.726 -10.042 1.00 43.03 212 HIS A N 1
ATOM 1554 C CA . HIS A 1 212 ? -4.914 18.952 -9.177 1.00 43.03 212 HIS A CA 1
ATOM 1555 C C . HIS A 1 212 ? -3.623 18.248 -9.643 1.00 43.03 212 HIS A C 1
ATOM 1557 O O . HIS A 1 212 ? -2.864 17.718 -8.832 1.00 43.03 212 HIS A O 1
ATOM 1563 N N . HIS A 1 213 ? -3.366 18.238 -10.956 1.00 46.50 213 HIS A N 1
ATOM 1564 C CA . HIS A 1 213 ? -2.206 17.568 -11.569 1.00 46.50 213 HIS A CA 1
ATOM 1565 C C . HIS A 1 213 ? -2.177 16.040 -11.387 1.00 46.50 213 HIS A C 1
ATOM 1567 O O . HIS A 1 213 ? -1.113 15.415 -11.468 1.00 46.50 213 HIS A O 1
ATOM 1573 N N . ARG A 1 214 ? -3.341 15.439 -11.137 1.00 41.16 214 ARG A N 1
ATOM 1574 C CA . ARG A 1 214 ? -3.541 14.001 -11.008 1.00 41.16 214 ARG A CA 1
ATOM 1575 C C . ARG A 1 214 ? -4.496 13.516 -12.092 1.00 41.16 214 ARG A C 1
ATOM 1577 O O . ARG A 1 214 ? -5.534 14.136 -12.332 1.00 41.16 214 ARG A O 1
ATOM 1584 N N . LEU A 1 215 ? -4.118 12.420 -12.742 1.00 43.78 215 LEU A N 1
ATOM 1585 C CA . LEU A 1 215 ? -4.974 11.691 -13.667 1.00 43.78 215 LEU A CA 1
ATOM 1586 C C . LEU A 1 215 ? -5.726 10.620 -12.878 1.00 43.78 215 LEU A C 1
ATOM 1588 O O . LEU A 1 215 ? -5.116 9.756 -12.242 1.00 43.78 215 LEU A O 1
ATOM 1592 N N . TYR A 1 216 ? -7.047 10.693 -12.924 1.00 47.19 216 TYR A N 1
ATOM 1593 C CA . TYR A 1 216 ? -7.947 9.699 -12.362 1.00 47.19 216 TYR A CA 1
ATOM 1594 C C . TYR A 1 216 ? -8.477 8.864 -13.514 1.00 47.19 216 TYR A C 1
ATOM 1596 O O . TYR A 1 216 ? -9.027 9.427 -14.465 1.00 47.19 216 TYR A O 1
ATOM 1604 N N . SER A 1 217 ? -8.379 7.546 -13.413 1.00 47.69 217 SER A N 1
ATOM 1605 C CA . SER A 1 217 ? -9.035 6.643 -14.358 1.00 47.69 217 SER A CA 1
ATOM 1606 C C . SER A 1 217 ? -9.999 5.748 -13.610 1.00 47.69 217 SER A C 1
ATOM 1608 O O . SER A 1 217 ? -9.876 5.502 -12.410 1.00 47.69 217 SER A O 1
ATOM 1610 N N . PHE A 1 218 ? -10.982 5.260 -14.336 1.00 51.03 218 PHE A N 1
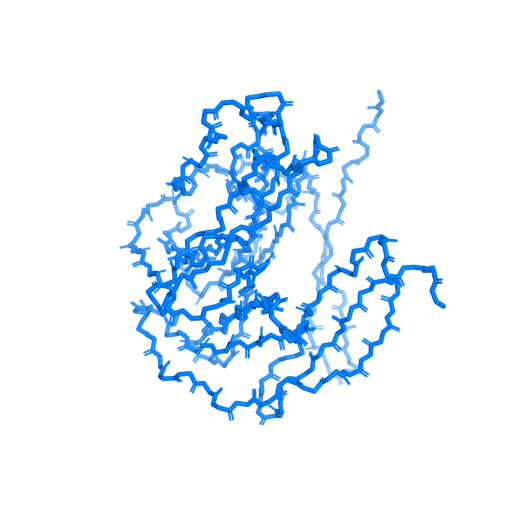ATOM 1611 C CA . PHE A 1 218 ? -11.867 4.233 -13.844 1.00 51.03 218 PHE A CA 1
ATOM 1612 C C . PHE A 1 218 ? -11.635 2.980 -14.662 1.00 51.03 218 PHE A C 1
ATOM 1614 O O . PHE A 1 218 ? -11.359 3.007 -15.865 1.00 51.03 218 PHE A O 1
ATOM 1621 N N . VAL A 1 219 ? -11.748 1.876 -13.957 1.00 49.25 219 VAL A N 1
ATOM 1622 C CA . VAL A 1 219 ? -12.003 0.580 -14.546 1.00 49.25 219 VAL A CA 1
ATOM 1623 C C . VAL A 1 219 ? -13.527 0.487 -14.634 1.00 49.25 219 VAL A C 1
ATOM 1625 O O . VAL A 1 219 ? -14.212 1.006 -13.753 1.00 49.25 219 VAL A O 1
ATOM 1628 N N . ARG A 1 220 ? -14.080 -0.072 -15.718 1.00 51.09 220 ARG A N 1
ATOM 1629 C CA . ARG A 1 220 ? -15.542 -0.231 -15.865 1.00 51.09 220 ARG A CA 1
ATOM 1630 C C . ARG A 1 220 ? -16.140 -0.923 -14.627 1.00 51.09 220 ARG A C 1
ATOM 1632 O O . ARG A 1 220 ? -15.441 -1.690 -13.971 1.00 51.09 220 ARG A O 1
ATOM 1639 N N . ASP A 1 221 ? -17.420 -0.679 -14.333 1.00 45.44 221 ASP A N 1
ATOM 1640 C CA . ASP A 1 221 ? -18.136 -1.398 -13.267 1.00 45.44 221 ASP A CA 1
ATOM 1641 C C . ASP A 1 221 ? -17.873 -2.916 -13.354 1.00 45.44 221 ASP A C 1
ATOM 1643 O O . ASP A 1 221 ? -17.850 -3.457 -14.468 1.00 45.44 221 ASP A O 1
ATOM 1647 N N . PRO A 1 222 ? -17.673 -3.623 -12.223 1.00 48.97 222 PRO A N 1
ATOM 1648 C CA . PRO A 1 222 ? -17.934 -3.218 -10.831 1.00 48.97 222 PRO A CA 1
ATOM 1649 C C . PRO A 1 222 ? -16.701 -2.721 -10.036 1.00 48.97 222 PRO A C 1
ATOM 1651 O O . PRO A 1 222 ? -16.708 -2.765 -8.806 1.00 48.97 222 PRO A O 1
ATOM 1654 N N . TYR A 1 223 ? -15.614 -2.309 -10.691 1.00 51.62 223 TYR A N 1
ATOM 1655 C CA . TYR A 1 223 ? -14.343 -2.025 -10.009 1.00 51.62 223 TYR A CA 1
ATOM 1656 C C . TYR A 1 223 ? -14.245 -0.569 -9.499 1.00 51.62 223 TYR A C 1
ATOM 1658 O O . TYR A 1 223 ? -14.745 0.349 -10.154 1.00 51.62 223 TYR A O 1
ATOM 1666 N N . PRO A 1 224 ? -13.601 -0.317 -8.339 1.00 51.78 224 PRO A N 1
ATOM 1667 C CA . PRO A 1 224 ? -13.528 1.020 -7.752 1.00 51.78 224 PRO A CA 1
ATOM 1668 C C . PRO A 1 224 ? -12.749 2.006 -8.637 1.00 51.78 224 PRO A C 1
ATOM 1670 O O . PRO A 1 224 ? -11.887 1.627 -9.429 1.00 51.78 224 PRO A O 1
ATOM 1673 N N . LYS A 1 225 ? -13.026 3.308 -8.480 1.00 52.97 225 LYS A N 1
ATOM 1674 C CA . LYS A 1 225 ? -12.253 4.381 -9.133 1.00 52.97 225 LYS A CA 1
ATOM 1675 C C . LYS A 1 225 ? -10.817 4.366 -8.607 1.00 52.97 225 LYS A C 1
ATOM 1677 O O . LYS A 1 225 ? -10.619 4.370 -7.393 1.00 52.97 225 LYS A O 1
ATOM 1682 N N . VAL A 1 226 ? -9.825 4.412 -9.498 1.00 51.62 226 VAL A N 1
ATOM 1683 C CA . VAL A 1 226 ? -8.410 4.262 -9.124 1.00 51.62 226 VAL A CA 1
ATOM 1684 C C . VAL A 1 226 ? -7.608 5.493 -9.546 1.00 51.62 226 VAL A C 1
ATOM 1686 O O . VAL A 1 226 ? -7.756 6.031 -10.644 1.00 51.62 226 VAL A O 1
ATOM 1689 N N . LEU A 1 227 ? -6.741 5.979 -8.661 1.00 49.12 227 LEU A N 1
ATOM 1690 C CA . LEU A 1 227 ? -5.800 7.046 -8.994 1.00 49.12 227 LEU A CA 1
ATOM 1691 C C . LEU A 1 227 ? -4.740 6.497 -9.960 1.00 49.12 227 LEU A C 1
ATOM 1693 O O . LEU A 1 227 ? -4.100 5.507 -9.632 1.00 49.12 227 LEU A O 1
ATOM 1697 N N . VAL A 1 228 ? -4.538 7.126 -11.126 1.00 48.16 228 VAL A N 1
ATOM 1698 C CA . VAL A 1 228 ? -3.697 6.549 -12.194 1.00 48.16 228 VAL A CA 1
ATOM 1699 C C . VAL A 1 228 ? -2.337 7.197 -12.364 1.00 48.16 228 VAL A C 1
ATOM 1701 O O . VAL A 1 228 ? -1.388 6.508 -12.729 1.00 48.16 228 VAL A O 1
ATOM 1704 N N . GLN A 1 229 ? -2.182 8.487 -12.071 1.00 49.94 229 GLN A N 1
ATOM 1705 C CA . GLN A 1 229 ? -0.849 9.090 -12.071 1.00 49.94 229 GLN A CA 1
ATOM 1706 C C . GLN A 1 229 ? -0.820 10.460 -11.399 1.00 49.94 229 GLN A C 1
ATOM 1708 O O . GLN A 1 229 ? -1.787 11.220 -11.456 1.00 49.94 229 GLN A O 1
ATOM 1713 N N . THR A 1 230 ? 0.345 10.822 -10.857 1.00 44.31 230 THR A N 1
ATOM 1714 C CA . THR A 1 230 ? 0.734 12.228 -10.674 1.00 44.31 230 THR A CA 1
ATOM 1715 C C . THR A 1 230 ? 1.554 12.630 -11.897 1.00 44.31 230 THR A C 1
ATOM 1717 O O . THR A 1 230 ? 2.587 12.013 -12.155 1.00 44.31 230 THR A O 1
ATOM 1720 N N . VAL A 1 231 ? 1.111 13.620 -12.676 1.00 36.38 231 VAL A N 1
ATOM 1721 C CA . VAL A 1 231 ? 1.802 13.966 -13.929 1.00 36.38 231 VAL A CA 1
ATOM 1722 C C . VAL A 1 231 ? 3.179 14.581 -13.635 1.00 36.38 231 VAL A C 1
ATOM 1724 O O . VAL A 1 231 ? 3.268 15.531 -12.844 1.00 36.38 231 VAL A O 1
ATOM 1727 N N . PRO A 1 232 ? 4.266 14.081 -14.258 1.00 37.34 232 PRO A N 1
ATOM 1728 C CA . PRO A 1 232 ? 5.599 14.654 -14.112 1.00 37.34 232 PRO A CA 1
ATOM 1729 C C . PRO A 1 232 ? 5.655 16.131 -14.514 1.00 37.34 232 PRO A C 1
ATOM 1731 O O . PRO A 1 232 ? 4.987 16.570 -15.448 1.00 37.34 232 PRO A O 1
ATOM 1734 N N . GLN A 1 233 ? 6.509 16.915 -13.847 1.00 38.03 233 GLN A N 1
ATOM 1735 C CA . GLN A 1 233 ? 6.533 18.372 -14.031 1.00 38.03 233 GLN A CA 1
ATOM 1736 C C . GLN A 1 233 ? 6.883 18.848 -15.451 1.00 38.03 233 GLN A C 1
ATOM 1738 O O . GLN A 1 233 ? 6.632 20.001 -15.787 1.00 38.03 233 GLN A O 1
ATOM 1743 N N . TRP A 1 234 ? 7.470 17.997 -16.285 1.00 38.12 234 TRP A N 1
ATOM 1744 C CA . TRP A 1 234 ? 7.918 18.357 -17.629 1.00 38.12 234 TRP A CA 1
ATOM 1745 C C . TRP A 1 234 ? 6.807 18.273 -18.692 1.00 38.12 234 TRP A C 1
ATOM 1747 O O . TRP A 1 234 ? 6.942 18.896 -19.738 1.00 38.12 234 TRP A O 1
ATOM 1757 N N . LEU A 1 235 ? 5.670 17.632 -18.391 1.00 35.31 235 LEU A N 1
ATOM 1758 C CA . LEU A 1 235 ? 4.434 17.699 -19.193 1.00 35.31 235 LEU A CA 1
ATOM 1759 C C . LEU A 1 235 ? 3.623 18.993 -18.947 1.00 35.31 235 LEU A C 1
ATOM 1761 O O . LEU A 1 235 ? 2.556 19.175 -19.514 1.00 35.31 235 LEU A O 1
ATOM 1765 N N . ARG A 1 236 ? 4.124 19.918 -18.111 1.00 42.53 236 ARG A N 1
ATOM 1766 C CA . ARG A 1 236 ? 3.457 21.182 -17.727 1.00 42.53 236 ARG A CA 1
ATOM 1767 C C . ARG A 1 236 ? 3.625 22.337 -18.726 1.00 42.53 236 ARG A C 1
ATOM 1769 O O . ARG A 1 236 ? 3.264 23.462 -18.392 1.00 42.53 236 ARG A O 1
ATOM 1776 N N . ARG A 1 237 ? 4.274 22.113 -19.871 1.00 36.19 237 ARG A N 1
ATOM 1777 C CA . ARG A 1 237 ? 4.676 23.180 -20.812 1.00 36.19 237 ARG A CA 1
ATOM 1778 C C . ARG A 1 237 ? 4.053 23.068 -22.208 1.00 36.19 237 ARG A C 1
ATOM 1780 O O . ARG A 1 237 ? 4.599 23.654 -23.139 1.00 36.19 237 ARG A O 1
ATOM 1787 N N . GLN A 1 238 ? 2.951 22.340 -22.351 1.00 36.41 238 GLN A N 1
ATOM 1788 C CA . GLN A 1 238 ? 2.098 22.439 -23.537 1.00 36.41 238 GLN A CA 1
ATOM 1789 C C . GLN A 1 238 ? 0.813 23.171 -23.180 1.00 36.41 238 GLN A C 1
ATOM 1791 O O . GLN A 1 238 ? 0.281 22.888 -22.083 1.00 36.41 238 GLN A O 1
#

Secondary structure (DSSP, 8-state):
-----EEEEEEEE-SSSEEEEEEEEE-S-EEEEEEETTEEEEEEE-TTS-EEEEEE-TT--EEEEE-------PPPTT-GGGHHHHHHHHS-EEEEEEETTEEEEEETTT-EEEEEETT--EEEEEEGGGPPPPEEEE-TTSSEEEEPPTTTSEEEEEEEEEE-STTEEEEEEEEEESSS--EEEEEEEEETTT-PBPPP---PPEEEEEETTEEEEEPSTTSPEEEEEEPPGGGGG-

Sequence (238 aa):
MDAAARKTAEFALGEEGLEFVRSFPVPVYGSDMCLSDGRLVVLGQVSDGTPQVYILSEEGEVIRSFEPGFPRQLPPRGLERFAAFFASSHGRGHVHCAGGDVLAIASERLGIVRWFSTQGDFIREVTINGFSPVTWTPNSGGGLSMGVDPATGVANTLSHLSGGGPGQLVATIHGASMEDMTGRLDIYVLDSGSGEQSSPVPSEAVASAFAHHRLYSFVRDPYPKVLVQTVPQWLRRQ